Protein AF-M6JEK0-F1 (afdb_monomer)

Secondary structure (DSSP, 8-state):
-HHHHHHHHHHHHHHHHHHHHHHHHHHHHHHHHHHHHHHHHHHHHHHS-HHHHHHHHHHTTTSHHHHHHHHHHHHHHHHHHTS------------------HHHHHHHHHHHHHHHHHHHHHHHS--GGGHHHHHHHHHHHHHHHIIIIIT-TTTS-HHHHHHHHHHHHHHHHHHHHHHHHHHHHHHHHHHH--

Organism: NCBI:txid1049976

Mean predicted aligned error: 18.55 Å

InterPro domains:
  IPR005171 Cytochrome C oxidase subunit IV, prokaryotes [PF03626] (107-175)
  IPR011743 Caa(3)-type oxidase, subunit IV [TIGR02229] (97-185)

pLDDT: mean 74.63, std 15.59, range [36.03, 97.0]

Foldseek 3Di:
DVVVVVVVVVVVVVVVVCVVVVVCVPCVPPCVVCVVVVCCVVVCCLVPPPVNVVVVLVVCVVPPVSVVVVVVVVVVVVVVVPDDDDDDDDDDDDDPPPPDRVVVVVVLVVVLVVLVVVLVVLVVDPPDPCSVVVNVVSVVVSVVSCVVPVVVLVVDDPVVVVVVVVVVVVVVVVVVVVVVVVVVVVVVVVVVVD

Radius of gyration: 27.66 Å; Cα contacts (8 Å, |Δi|>4): 49; chains: 1; bounding box: 79×48×66 Å

Sequence (194 aa):
MELFLNYALYIIVSIGFLIPFTGFVIGAGAIVNATLAGFTINFLSQVLEENKLQDFISRNKDNKFGKALQNAILKGQEKLKGAPTTPVHTEESHGSHHIISVKTYSLIFATLIFFTFVTVWVAGIDFGAMNVIIAMAVATAKASLVLGYFMHLKYDTIINRVIFGSGFFFLLLLFGFSAADIFTRFKVLLSFAF

Solvent-accessible surface area (backbone atoms only — not comparable to full-atom values): 11230 Å² total; per-residue (Å²): 112,69,72,59,54,55,53,50,50,52,50,51,51,51,51,63,64,42,51,66,52,56,65,44,69,80,41,44,75,63,47,51,52,50,48,51,50,48,47,47,50,53,48,44,52,60,72,51,41,64,73,56,52,53,54,50,38,65,72,35,56,87,40,71,64,30,50,52,52,52,52,50,51,52,53,50,51,54,64,63,69,72,55,88,77,75,90,73,80,91,73,84,91,83,74,88,80,80,72,74,58,60,66,59,57,52,54,51,50,53,50,50,52,51,52,49,53,48,53,55,52,55,72,71,51,89,61,65,89,49,40,60,59,52,53,50,51,55,51,49,57,53,49,53,53,44,44,38,56,76,66,35,44,69,80,49,57,72,64,61,42,50,54,53,47,50,55,54,49,52,50,51,50,51,53,51,52,54,48,51,51,52,56,54,51,51,55,54,56,58,63,72,76,106

Structure (mmCIF, N/CA/C/O backbone):
data_AF-M6JEK0-F1
#
_entry.id   AF-M6JEK0-F1
#
loop_
_atom_site.group_PDB
_atom_site.id
_atom_site.type_symbol
_atom_site.label_atom_id
_atom_site.label_alt_id
_atom_site.label_comp_id
_atom_site.label_asym_id
_atom_site.label_entity_id
_atom_site.label_seq_id
_atom_site.pdbx_PDB_ins_code
_atom_site.Cartn_x
_atom_site.Cartn_y
_atom_site.Cartn_z
_atom_site.occupancy
_atom_site.B_iso_or_equiv
_atom_site.auth_seq_id
_atom_site.auth_comp_id
_atom_site.auth_asym_id
_atom_site.auth_atom_id
_atom_site.pdbx_PDB_model_num
ATOM 1 N N . MET A 1 1 ? 35.981 -13.549 25.888 1.00 61.09 1 MET A N 1
ATOM 2 C CA . MET A 1 1 ? 34.644 -12.966 26.150 1.00 61.09 1 MET A CA 1
ATOM 3 C C . MET A 1 1 ? 33.753 -13.011 24.912 1.00 61.09 1 MET A C 1
ATOM 5 O O . MET A 1 1 ? 32.651 -13.521 25.024 1.00 61.09 1 MET A O 1
ATOM 9 N N . GLU A 1 2 ? 34.246 -12.612 23.737 1.00 67.81 2 GLU A N 1
ATOM 10 C CA . GLU A 1 2 ? 33.517 -12.650 22.448 1.00 67.81 2 GLU A CA 1
ATOM 11 C C . GLU A 1 2 ? 32.886 -14.015 22.090 1.00 67.81 2 GLU A C 1
ATOM 13 O O . GLU A 1 2 ? 31.730 -14.085 21.679 1.00 67.81 2 GLU A O 1
ATOM 18 N N . LEU A 1 3 ? 33.606 -15.126 22.308 1.00 69.00 3 LEU A N 1
ATOM 19 C CA . LEU A 1 3 ? 33.117 -16.467 21.952 1.00 69.00 3 LEU A CA 1
ATOM 20 C C . LEU A 1 3 ? 31.886 -16.901 22.775 1.00 69.00 3 LEU A C 1
ATOM 22 O O . LEU A 1 3 ? 31.011 -17.594 22.265 1.00 69.00 3 LEU A O 1
ATOM 26 N N . PHE A 1 4 ? 31.820 -16.476 24.042 1.00 70.44 4 PHE A N 1
ATOM 27 C CA . PHE A 1 4 ? 30.727 -16.802 24.961 1.00 70.44 4 PHE A CA 1
ATOM 28 C C . PHE A 1 4 ? 29.470 -15.984 24.648 1.00 70.44 4 PHE A C 1
ATOM 30 O O . PHE A 1 4 ? 28.376 -16.542 24.640 1.00 70.44 4 PHE A O 1
ATOM 37 N N . LEU A 1 5 ? 29.617 -14.694 24.311 1.00 70.69 5 LEU A N 1
ATOM 38 C CA . LEU A 1 5 ? 28.484 -13.864 23.888 1.00 70.69 5 LEU A CA 1
ATOM 39 C C . LEU A 1 5 ? 27.883 -14.341 22.559 1.00 70.69 5 LEU A C 1
ATOM 41 O O . LEU A 1 5 ? 26.663 -14.379 22.438 1.00 70.69 5 LEU A O 1
ATOM 45 N N . ASN A 1 6 ? 28.705 -14.754 21.589 1.00 78.69 6 ASN A N 1
ATOM 46 C CA . ASN A 1 6 ? 28.205 -15.218 20.292 1.00 78.69 6 ASN A CA 1
ATOM 47 C C . ASN A 1 6 ? 27.440 -16.554 20.407 1.00 78.69 6 ASN A C 1
ATOM 49 O O . ASN A 1 6 ? 26.362 -16.714 19.835 1.00 78.69 6 ASN A O 1
ATOM 53 N N . TYR A 1 7 ? 27.942 -17.492 21.223 1.00 82.06 7 TYR A N 1
ATOM 54 C CA . TYR A 1 7 ? 27.232 -18.747 21.506 1.00 82.06 7 TYR A CA 1
ATOM 55 C C . TYR A 1 7 ? 25.949 -18.525 22.317 1.00 82.06 7 TYR A C 1
ATOM 57 O O . TYR A 1 7 ? 24.920 -19.127 22.012 1.00 82.06 7 TYR A O 1
ATOM 65 N N . ALA A 1 8 ? 25.979 -17.638 23.316 1.00 80.75 8 ALA A N 1
ATOM 66 C CA . ALA A 1 8 ? 24.795 -17.294 24.099 1.00 80.75 8 ALA A CA 1
ATOM 67 C C . ALA A 1 8 ? 23.710 -16.641 23.227 1.00 80.75 8 ALA A C 1
ATOM 69 O O . ALA A 1 8 ? 22.537 -16.996 23.340 1.00 80.75 8 ALA A O 1
ATOM 70 N N . LEU A 1 9 ? 24.093 -15.750 22.307 1.00 77.69 9 LEU A N 1
ATOM 71 C CA . LEU A 1 9 ? 23.163 -15.104 21.383 1.00 77.69 9 LEU A CA 1
ATOM 72 C C . LEU A 1 9 ? 22.537 -16.115 20.408 1.00 77.69 9 LEU A C 1
ATOM 74 O O . LEU A 1 9 ? 21.329 -16.072 20.182 1.00 77.69 9 LEU A O 1
ATOM 78 N N . TYR A 1 10 ? 23.314 -17.078 19.903 1.00 82.94 10 TYR A N 1
ATOM 79 C CA . TYR A 1 10 ? 22.801 -18.150 19.042 1.00 82.94 10 TYR A CA 1
ATOM 80 C C . TYR A 1 10 ? 21.805 -19.073 19.769 1.00 82.94 10 TYR A C 1
ATOM 82 O O . TYR A 1 10 ? 20.786 -19.467 19.196 1.00 82.94 10 TYR A O 1
ATOM 90 N N . ILE A 1 11 ? 22.057 -19.376 21.048 1.00 80.12 11 ILE A N 1
ATOM 91 C CA . ILE A 1 11 ? 21.153 -20.173 21.894 1.00 80.12 11 ILE A CA 1
ATOM 92 C C . ILE A 1 11 ? 19.843 -19.417 22.153 1.00 80.12 11 ILE A C 1
ATOM 94 O O . ILE A 1 11 ? 18.766 -19.995 22.007 1.00 80.12 11 ILE A O 1
ATOM 98 N N . ILE A 1 12 ? 19.914 -18.123 22.474 1.00 82.44 12 ILE A N 1
ATOM 99 C CA . ILE A 1 12 ? 18.733 -17.279 22.720 1.00 82.44 12 ILE A CA 1
ATOM 100 C C . ILE A 1 12 ? 17.884 -17.139 21.450 1.00 82.44 12 ILE A C 1
ATOM 102 O O . ILE A 1 12 ? 16.663 -17.273 21.516 1.00 82.44 12 ILE A O 1
ATOM 106 N N . VAL A 1 13 ? 18.510 -16.934 20.287 1.00 81.00 13 VAL A N 1
ATOM 107 C CA . VAL A 1 13 ? 17.810 -16.844 18.995 1.00 81.00 13 VAL A CA 1
ATOM 108 C C . VAL A 1 13 ? 17.185 -18.185 18.603 1.00 81.00 13 VAL A C 1
ATOM 110 O O . VAL A 1 13 ? 16.034 -18.203 18.172 1.00 81.00 13 VAL A O 1
ATOM 113 N N . SER A 1 14 ? 17.879 -19.311 18.809 1.00 76.81 14 SER A N 1
ATOM 114 C CA . SER A 1 14 ? 17.314 -20.643 18.535 1.00 76.81 14 SER A CA 1
ATOM 115 C C . SER A 1 14 ? 16.121 -20.960 19.432 1.00 76.81 14 SER A C 1
ATOM 117 O O . SER A 1 14 ? 15.105 -21.440 18.941 1.00 76.81 14 SER A O 1
ATOM 119 N N . ILE A 1 15 ? 16.202 -20.658 20.730 1.00 78.38 15 ILE A N 1
ATOM 120 C CA . ILE A 1 15 ? 15.087 -20.868 21.662 1.00 78.38 15 ILE A CA 1
ATOM 121 C C . ILE A 1 15 ? 13.923 -19.932 21.307 1.00 78.38 15 ILE A C 1
ATOM 123 O O . ILE A 1 15 ? 12.791 -20.397 21.187 1.00 78.38 15 ILE A O 1
ATOM 127 N N . GLY A 1 16 ? 14.196 -18.649 21.045 1.00 73.75 16 GLY A N 1
ATOM 128 C CA . GLY A 1 16 ? 13.203 -17.664 20.602 1.00 73.75 16 GLY A CA 1
ATOM 129 C C . GLY A 1 16 ? 12.478 -18.063 19.316 1.00 73.75 16 GLY A C 1
ATOM 130 O O . GLY A 1 16 ? 11.269 -17.871 19.206 1.00 73.75 16 GLY A O 1
ATOM 131 N N . PHE A 1 17 ? 13.194 -18.676 18.370 1.00 78.56 17 PHE A N 1
ATOM 132 C CA . PHE A 1 17 ? 12.627 -19.176 17.119 1.00 78.56 17 PHE A CA 1
ATOM 133 C C . PHE A 1 17 ? 11.838 -20.480 17.298 1.00 78.56 17 PHE A C 1
ATOM 135 O O . PHE A 1 17 ? 10.863 -20.707 16.585 1.00 78.56 17 PHE A O 1
ATOM 142 N N . LEU A 1 18 ? 12.213 -21.333 18.257 1.00 71.75 18 LEU A N 1
ATOM 143 C CA . LEU A 1 18 ? 11.562 -22.629 18.468 1.00 71.75 18 LEU A CA 1
ATOM 144 C C . LEU A 1 18 ? 10.305 -22.549 19.352 1.00 71.75 18 LEU A C 1
ATOM 146 O O . LEU A 1 18 ? 9.403 -23.362 19.173 1.00 71.75 18 LEU A O 1
ATOM 150 N N . ILE A 1 19 ? 10.197 -21.563 20.252 1.00 71.06 19 ILE A N 1
ATOM 151 C CA . ILE A 1 19 ? 9.011 -21.321 21.102 1.00 71.06 19 ILE A CA 1
ATOM 152 C C . ILE A 1 19 ? 7.685 -21.222 20.311 1.00 71.06 19 ILE A C 1
ATOM 154 O O . ILE A 1 19 ? 6.714 -21.867 20.719 1.00 71.06 19 ILE A O 1
ATOM 158 N N . PRO A 1 20 ? 7.581 -20.486 19.183 1.00 67.31 20 PRO A N 1
ATOM 159 C CA . PRO A 1 20 ? 6.338 -20.450 18.410 1.00 67.31 20 PRO A CA 1
ATOM 160 C C . PRO A 1 20 ? 6.009 -21.796 17.747 1.00 67.31 20 PRO A C 1
ATOM 162 O O . PRO A 1 20 ? 4.835 -22.119 17.579 1.00 67.31 20 PRO A O 1
ATOM 165 N N . PHE A 1 21 ? 7.014 -22.614 17.416 1.00 68.44 21 PHE A N 1
ATOM 166 C CA . PHE A 1 21 ? 6.806 -23.932 16.812 1.00 68.44 21 PHE A CA 1
ATOM 167 C C . PHE A 1 21 ? 6.430 -24.998 17.847 1.00 68.44 21 PHE A C 1
ATOM 169 O O . PHE A 1 21 ? 5.535 -25.803 17.596 1.00 68.44 21 PHE A O 1
ATOM 176 N N . THR A 1 22 ? 7.038 -24.995 19.033 1.00 61.91 22 THR A N 1
ATOM 177 C CA . THR A 1 22 ? 6.715 -25.960 20.099 1.00 61.91 22 TH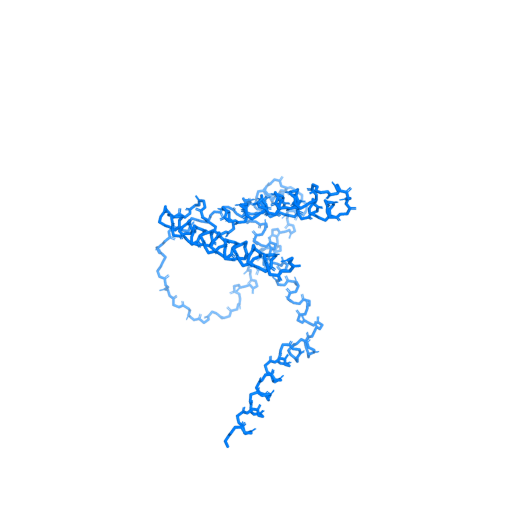R A CA 1
ATOM 178 C C . THR A 1 22 ? 5.328 -25.714 20.692 1.00 61.91 22 THR A C 1
ATOM 180 O O . THR A 1 22 ? 4.605 -26.676 20.958 1.00 61.91 22 THR A O 1
ATOM 183 N N . GLY A 1 23 ? 4.906 -24.448 20.802 1.00 58.31 23 GLY A N 1
ATOM 184 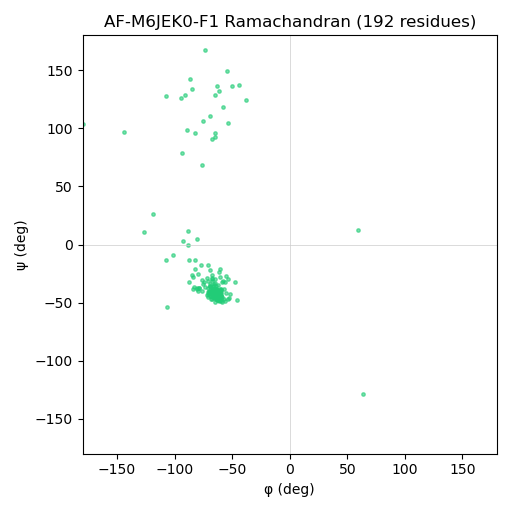C CA . GLY A 1 23 ? 3.537 -24.081 21.180 1.00 58.31 23 GLY A CA 1
ATOM 185 C C . GLY A 1 23 ? 2.482 -24.513 20.154 1.00 58.31 23 GLY A C 1
ATOM 186 O O . GLY A 1 23 ? 1.358 -24.846 20.527 1.00 58.31 23 GLY A O 1
ATOM 187 N N . PHE A 1 24 ? 2.848 -24.577 18.870 1.00 57.41 24 PHE A N 1
ATOM 188 C CA . PHE A 1 24 ? 1.953 -25.011 17.797 1.00 57.41 24 PHE A CA 1
ATOM 189 C C . PHE A 1 24 ? 1.840 -26.542 17.708 1.00 57.41 24 PHE A C 1
ATOM 191 O O . PHE A 1 24 ? 0.753 -27.062 17.481 1.00 57.41 24 PHE A O 1
ATOM 198 N N . VAL A 1 25 ? 2.930 -27.285 17.933 1.00 60.97 25 VAL A N 1
ATOM 199 C CA . VAL A 1 25 ? 2.979 -28.749 17.732 1.00 60.97 25 VAL A CA 1
ATOM 200 C C . VAL A 1 25 ? 2.256 -29.540 18.831 1.00 60.97 25 VAL A C 1
ATOM 202 O O . VAL A 1 25 ? 1.641 -30.562 18.536 1.00 60.97 25 VAL A O 1
ATOM 205 N N . ILE A 1 26 ? 2.272 -29.079 20.085 1.00 59.69 26 ILE A N 1
ATOM 206 C CA . ILE A 1 26 ? 1.748 -29.862 21.225 1.00 59.69 26 ILE A CA 1
ATOM 207 C C . ILE A 1 26 ? 0.218 -29.744 21.368 1.00 59.69 26 ILE A C 1
ATOM 209 O O . ILE A 1 26 ? -0.423 -30.630 21.929 1.00 59.69 26 ILE A O 1
ATOM 213 N N . GLY A 1 27 ? -0.398 -28.694 20.815 1.00 54.81 27 GLY A N 1
ATOM 214 C CA . GLY A 1 27 ? -1.842 -28.454 20.933 1.00 54.81 27 GLY A CA 1
ATOM 215 C C . GLY A 1 27 ? -2.585 -28.249 19.613 1.00 54.81 27 GLY A C 1
ATOM 216 O O . GLY A 1 27 ? -3.755 -27.869 19.649 1.00 54.81 27 GLY A O 1
ATOM 217 N N . ALA A 1 28 ? -1.949 -28.507 18.464 1.00 57.84 28 ALA A N 1
ATOM 218 C CA . ALA A 1 28 ? -2.460 -28.161 17.134 1.00 57.84 28 ALA A CA 1
ATOM 219 C C . ALA A 1 28 ? -3.943 -28.518 16.919 1.00 57.84 28 ALA A C 1
ATOM 221 O O . ALA A 1 28 ? -4.709 -27.675 16.481 1.00 57.84 28 ALA A O 1
ATOM 222 N N . GLY A 1 29 ? -4.397 -29.725 17.269 1.00 59.03 29 GLY A N 1
ATOM 223 C CA . GLY A 1 29 ? -5.772 -30.148 16.958 1.00 59.03 29 GLY A CA 1
ATOM 224 C C . GLY A 1 29 ? -6.865 -29.391 17.728 1.00 59.03 29 GLY A C 1
ATOM 225 O O . GLY A 1 29 ? -7.851 -28.941 17.144 1.00 59.03 29 GLY A O 1
ATOM 226 N N . ALA A 1 30 ? -6.693 -29.229 19.042 1.00 60.62 30 ALA A N 1
ATOM 227 C CA . ALA A 1 30 ? -7.683 -28.571 19.897 1.00 60.62 30 ALA A CA 1
ATOM 228 C C . ALA A 1 30 ? -7.551 -27.042 19.861 1.00 60.62 30 ALA A C 1
ATOM 230 O O . ALA A 1 30 ? -8.564 -26.345 19.850 1.00 60.62 30 ALA A O 1
ATOM 231 N N . ILE A 1 31 ? -6.318 -26.525 19.787 1.00 61.94 31 ILE A N 1
ATOM 232 C CA . ILE A 1 31 ? -6.048 -25.089 19.696 1.00 61.94 31 ILE A CA 1
ATOM 233 C C . ILE A 1 31 ? -6.461 -24.574 18.323 1.00 61.94 31 ILE A C 1
ATOM 235 O O . ILE A 1 31 ? -7.128 -23.559 18.272 1.00 61.94 31 ILE A O 1
ATOM 239 N N . VAL A 1 32 ? -6.191 -25.270 17.212 1.00 65.94 32 VAL A N 1
ATOM 240 C CA . VAL A 1 32 ? -6.654 -24.795 15.894 1.00 65.94 32 VAL A CA 1
ATOM 241 C C . VAL A 1 32 ? -8.176 -24.735 15.849 1.00 65.94 32 VAL A C 1
ATOM 243 O O . VAL A 1 32 ? -8.710 -23.728 15.406 1.00 65.94 32 VAL A O 1
ATOM 246 N N . ASN A 1 33 ? -8.894 -25.724 16.386 1.00 64.00 33 ASN A N 1
ATOM 247 C CA . ASN A 1 33 ? -10.357 -25.669 16.407 1.00 64.00 33 ASN A CA 1
ATOM 248 C C . ASN A 1 33 ? -10.898 -24.608 17.375 1.00 64.00 33 ASN A C 1
ATOM 250 O O . ASN A 1 33 ? -11.840 -23.907 17.022 1.00 64.00 33 ASN A O 1
ATOM 254 N N . ALA A 1 34 ? -10.307 -24.440 18.560 1.00 68.69 34 ALA A N 1
ATOM 255 C CA . ALA A 1 34 ? -10.730 -23.428 19.530 1.00 68.69 34 ALA A CA 1
ATOM 256 C C . ALA A 1 34 ? -10.315 -22.002 19.131 1.00 68.69 34 ALA A C 1
ATOM 258 O O . ALA A 1 34 ? -11.046 -21.059 19.406 1.00 68.69 34 ALA A O 1
ATOM 259 N N . THR A 1 35 ? -9.185 -21.828 18.450 1.00 67.44 35 THR A N 1
ATOM 260 C CA . THR A 1 35 ? -8.697 -20.555 17.909 1.00 67.44 35 THR A CA 1
ATOM 261 C C . THR A 1 35 ? -9.421 -20.209 16.624 1.00 67.44 35 THR A C 1
ATOM 263 O O . THR A 1 35 ? -9.760 -19.051 16.445 1.00 67.44 35 THR A O 1
ATOM 266 N N . LEU A 1 36 ? -9.738 -21.172 15.757 1.00 69.69 36 LEU A N 1
ATOM 267 C CA . LEU A 1 36 ? -10.570 -20.928 14.582 1.00 69.69 36 LEU A CA 1
ATOM 268 C C . LEU A 1 36 ? -12.014 -20.659 15.002 1.00 69.69 36 LEU A C 1
ATOM 270 O O . LEU A 1 36 ? -12.609 -19.718 14.497 1.00 69.69 36 LEU A O 1
ATOM 274 N N . ALA A 1 37 ? -12.563 -21.398 15.969 1.00 72.50 37 ALA A N 1
ATOM 275 C CA . ALA A 1 37 ? -13.879 -21.111 16.536 1.00 72.50 37 ALA A CA 1
ATOM 276 C C . ALA A 1 37 ? -13.883 -19.792 17.313 1.00 72.50 37 ALA A C 1
ATOM 278 O O . ALA A 1 37 ? -14.810 -19.014 17.162 1.00 72.50 37 ALA A O 1
ATOM 279 N N . GLY A 1 38 ? -12.846 -19.500 18.096 1.00 68.44 38 GLY A N 1
ATOM 280 C CA . GLY A 1 38 ? -12.706 -18.263 18.863 1.00 68.44 38 GLY A CA 1
ATOM 281 C C . GLY A 1 38 ? -12.490 -17.046 17.969 1.00 68.44 38 GLY A C 1
ATOM 282 O O . GLY A 1 38 ? -13.159 -16.038 18.153 1.00 68.44 38 GLY A O 1
ATOM 283 N N . PHE A 1 39 ? -11.634 -17.149 16.952 1.00 79.81 39 PHE A N 1
ATOM 284 C CA . PHE A 1 39 ? -11.448 -16.130 15.921 1.00 79.81 39 PHE A CA 1
ATOM 285 C C . PHE A 1 39 ? -12.718 -15.965 15.106 1.00 79.81 39 PHE A C 1
ATOM 287 O O . PHE A 1 39 ? -13.149 -14.842 14.923 1.00 79.81 39 PHE A O 1
ATOM 294 N N . THR A 1 40 ? -13.366 -17.049 14.677 1.00 71.75 40 THR A N 1
ATOM 295 C CA . THR A 1 40 ? -14.619 -16.956 13.921 1.00 71.75 40 THR A CA 1
ATOM 296 C C . THR A 1 40 ? -15.716 -16.367 14.786 1.00 71.75 40 THR A C 1
ATOM 298 O O . THR A 1 40 ? -16.406 -15.494 14.309 1.00 71.75 40 THR A O 1
ATOM 301 N N . ILE A 1 41 ? -15.869 -16.742 16.055 1.00 65.88 41 ILE A N 1
ATOM 302 C CA . ILE A 1 41 ? -16.880 -16.157 16.946 1.00 65.88 41 ILE A CA 1
ATOM 303 C C . ILE A 1 41 ? -16.554 -14.698 17.255 1.00 65.88 41 ILE A C 1
ATOM 305 O O . ILE A 1 41 ? -17.461 -13.876 17.229 1.00 65.88 41 ILE A O 1
ATOM 309 N N . ASN A 1 42 ? -15.294 -14.342 17.499 1.00 68.31 42 ASN A N 1
ATOM 310 C CA . ASN A 1 42 ? -14.894 -12.968 17.808 1.00 68.31 42 ASN A CA 1
ATOM 311 C C . ASN A 1 42 ? -14.979 -12.068 16.563 1.00 68.31 42 ASN A C 1
ATOM 313 O O . ASN A 1 42 ? -15.549 -10.987 16.617 1.00 68.31 42 ASN A O 1
ATOM 317 N N . PHE A 1 43 ? -14.512 -12.550 15.411 1.00 71.25 43 PHE A N 1
ATOM 318 C CA . PHE A 1 43 ? -14.622 -11.886 14.113 1.00 71.25 43 PHE A CA 1
ATOM 319 C C . PHE A 1 43 ? -16.069 -11.811 13.646 1.00 71.25 43 PHE A C 1
ATOM 321 O O . PHE A 1 43 ? -16.484 -10.770 13.171 1.00 71.25 43 PHE A O 1
ATOM 328 N N . LEU A 1 44 ? -16.866 -12.867 13.809 1.00 68.19 44 LEU A N 1
ATOM 329 C CA . LEU A 1 44 ? -18.285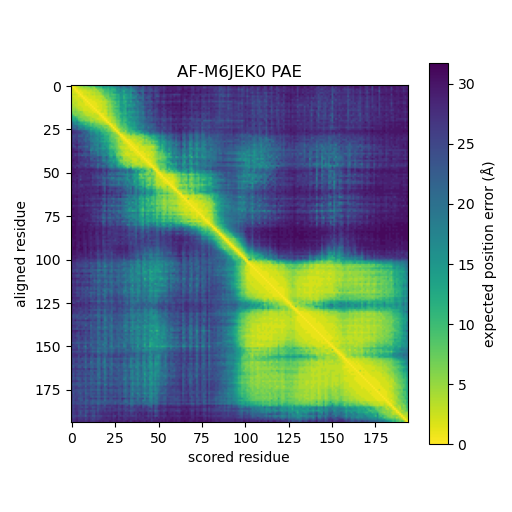 -12.869 13.463 1.00 68.19 44 LEU A CA 1
ATOM 330 C C . LEU A 1 44 ? -19.071 -11.969 14.412 1.00 68.19 44 LEU A C 1
ATOM 332 O O . LEU A 1 44 ? -19.953 -11.276 13.943 1.00 68.19 44 LEU A O 1
ATOM 336 N N . SER A 1 45 ? -18.721 -11.896 15.696 1.00 56.66 45 SER A N 1
ATOM 337 C CA . SER A 1 45 ? -19.311 -10.919 16.626 1.00 56.66 45 SER A CA 1
ATOM 338 C C . SER A 1 45 ? -18.901 -9.482 16.291 1.00 56.66 45 SER A C 1
ATOM 340 O O . SER A 1 45 ? -19.682 -8.558 16.487 1.00 56.66 45 SER A O 1
ATOM 342 N N . GLN A 1 46 ? -17.696 -9.276 15.751 1.00 55.19 46 GLN A N 1
ATOM 343 C CA . GLN A 1 46 ? -17.232 -7.962 15.296 1.00 55.19 46 GLN A CA 1
ATOM 344 C C . GLN A 1 46 ? -17.814 -7.572 13.924 1.00 55.19 46 GLN A C 1
ATOM 346 O O . GLN A 1 46 ? -18.147 -6.411 13.712 1.00 55.19 46 GLN A O 1
ATOM 351 N N . VAL A 1 47 ? -17.968 -8.522 12.996 1.00 60.97 47 VAL A N 1
ATOM 352 C CA . VAL A 1 47 ? -18.467 -8.326 11.621 1.00 60.97 47 VAL A CA 1
ATOM 353 C C . VAL A 1 47 ? -19.994 -8.325 11.557 1.00 60.97 47 VAL A C 1
ATOM 355 O O . VAL A 1 47 ? -20.576 -7.531 10.817 1.00 60.97 47 VAL A O 1
ATOM 358 N N . LEU A 1 48 ? -20.661 -9.175 12.337 1.00 59.56 48 LEU A N 1
ATOM 359 C CA . LEU A 1 48 ? -22.095 -9.111 12.610 1.00 59.56 48 LEU A CA 1
ATOM 360 C C . LEU A 1 48 ? -22.306 -8.308 13.898 1.00 59.56 48 LEU A C 1
ATOM 362 O O . LEU A 1 48 ? -22.554 -8.879 14.953 1.00 59.56 48 LEU A O 1
ATOM 366 N N . GLU A 1 49 ? -22.232 -6.976 13.811 1.00 69.62 49 GLU A N 1
ATOM 367 C CA . GLU A 1 49 ? -22.701 -6.089 14.888 1.00 69.62 49 GLU A CA 1
ATOM 368 C C . GLU A 1 49 ? -24.070 -6.565 15.421 1.00 69.62 49 GLU A C 1
ATOM 370 O O . GLU A 1 49 ? -24.976 -6.850 14.625 1.00 69.62 49 GLU A O 1
ATOM 375 N N . GLU A 1 50 ? -24.262 -6.566 16.749 1.00 59.81 50 GLU A N 1
ATOM 376 C CA . GLU A 1 50 ? -25.543 -6.902 17.401 1.00 59.81 50 GLU A CA 1
ATOM 377 C C . GLU A 1 50 ? -26.735 -6.173 16.759 1.00 59.81 50 GLU A C 1
ATOM 379 O O . GLU A 1 50 ? -27.813 -6.743 16.620 1.00 59.81 50 GLU A O 1
ATOM 384 N N . ASN A 1 51 ? -26.522 -4.955 16.255 1.00 54.66 51 ASN A N 1
ATOM 385 C CA . ASN A 1 51 ? -27.530 -4.151 15.568 1.00 54.66 51 ASN A CA 1
ATOM 386 C C . ASN A 1 51 ? -28.125 -4.833 14.324 1.00 54.66 51 ASN A C 1
ATOM 388 O O . ASN A 1 51 ? -29.288 -4.610 14.017 1.00 54.66 51 ASN A O 1
ATOM 392 N N . LYS A 1 52 ? -27.361 -5.651 13.584 1.00 59.62 52 LYS A N 1
ATOM 393 C CA . LYS A 1 52 ? -27.848 -6.371 12.389 1.00 59.62 52 LYS A CA 1
ATOM 394 C C . LYS A 1 52 ? -28.466 -7.720 12.738 1.00 59.62 52 LYS A C 1
ATOM 396 O O . LYS A 1 52 ? -29.412 -8.127 12.070 1.00 59.62 52 LYS A O 1
ATOM 401 N N . LEU A 1 53 ? -27.968 -8.390 13.777 1.00 64.19 53 LEU A N 1
ATOM 402 C CA . LEU A 1 53 ? -28.556 -9.634 14.274 1.00 64.19 53 LEU A CA 1
ATOM 403 C C . LEU A 1 53 ? -29.897 -9.381 14.963 1.00 64.19 53 LEU A C 1
ATOM 405 O O . LEU A 1 53 ? -30.861 -10.068 14.650 1.00 64.19 53 LEU A O 1
ATOM 409 N N . GLN A 1 54 ? -29.997 -8.360 15.816 1.00 58.84 54 GLN A N 1
ATOM 410 C CA . GLN A 1 54 ? -31.263 -7.943 16.428 1.00 58.84 54 GLN A CA 1
ATOM 411 C C . GLN A 1 54 ? -32.284 -7.513 15.362 1.00 58.84 54 GLN A C 1
ATOM 413 O O . GLN A 1 54 ? -33.452 -7.877 15.457 1.00 58.84 54 GLN A O 1
ATOM 418 N N . ASP A 1 55 ? -31.839 -6.823 14.304 1.00 65.75 55 ASP A N 1
ATOM 419 C CA . ASP A 1 55 ? -32.678 -6.398 13.171 1.00 65.75 55 ASP A CA 1
ATOM 420 C C . ASP A 1 55 ? -33.092 -7.571 12.253 1.00 65.75 55 ASP A C 1
ATOM 422 O O . ASP A 1 55 ? -34.166 -7.565 11.658 1.00 65.75 55 ASP A O 1
ATOM 426 N N . PHE A 1 56 ? -32.284 -8.633 12.162 1.00 64.75 56 PHE A N 1
ATOM 427 C CA . PHE A 1 56 ? -32.636 -9.864 11.441 1.00 64.75 56 PHE A CA 1
ATOM 428 C C . PHE A 1 56 ? -33.549 -10.786 12.272 1.00 64.75 56 PHE A C 1
ATOM 430 O O . PHE A 1 56 ? -34.487 -11.377 11.737 1.00 64.75 56 PHE A O 1
ATOM 437 N N . ILE A 1 57 ? -33.320 -10.883 13.588 1.00 66.06 57 ILE A N 1
ATOM 438 C CA . ILE A 1 57 ? -34.156 -11.633 14.541 1.00 66.06 57 ILE A CA 1
ATOM 439 C C . ILE A 1 57 ? -35.533 -10.979 14.676 1.00 66.06 57 ILE A C 1
ATOM 441 O O . ILE A 1 57 ? -36.537 -11.690 14.705 1.00 66.06 57 ILE A O 1
ATOM 445 N N . SER A 1 58 ? -35.605 -9.646 14.732 1.00 64.12 58 SER A N 1
ATOM 446 C CA . SER A 1 58 ? -36.875 -8.917 14.794 1.00 64.12 58 SER A CA 1
ATOM 447 C C . SER A 1 58 ? -37.686 -9.088 13.508 1.00 64.12 58 SER A C 1
ATOM 449 O O . SER A 1 58 ? -38.892 -9.325 13.587 1.00 64.12 58 SER A O 1
ATOM 451 N N . ARG A 1 59 ? -37.031 -9.059 12.339 1.00 70.88 59 ARG A N 1
ATOM 452 C CA . ARG A 1 59 ? -37.670 -9.289 11.032 1.00 70.88 59 ARG A CA 1
ATOM 453 C C . ARG A 1 59 ? -38.179 -10.711 10.823 1.00 70.88 59 ARG A C 1
ATOM 455 O O . ARG A 1 59 ? -39.131 -10.878 10.076 1.00 70.88 59 ARG A O 1
ATOM 462 N N . ASN A 1 60 ? -37.555 -11.711 11.445 1.00 71.06 60 ASN A N 1
ATOM 463 C CA . ASN A 1 60 ? -37.844 -13.131 11.207 1.00 71.06 60 ASN A CA 1
ATOM 464 C C . ASN A 1 60 ? -38.354 -13.850 12.475 1.00 71.06 60 ASN A C 1
ATOM 466 O O . ASN A 1 60 ? -38.143 -15.055 12.651 1.00 71.06 60 ASN A O 1
ATOM 470 N N . LYS A 1 61 ? -38.978 -13.092 13.391 1.00 67.12 61 LYS A N 1
ATOM 471 C CA . LYS A 1 61 ? -39.451 -13.517 14.726 1.00 67.12 61 LYS A CA 1
ATOM 472 C C . LYS A 1 61 ? -40.520 -14.622 14.675 1.00 67.12 61 LYS A C 1
ATOM 474 O O . LYS A 1 61 ? -40.700 -15.380 15.630 1.00 67.12 61 LYS A O 1
ATOM 479 N N . ASP A 1 62 ? -41.228 -14.714 13.563 1.00 67.62 62 ASP A N 1
ATOM 480 C CA . ASP A 1 62 ? -42.260 -15.693 13.226 1.00 67.62 62 ASP A CA 1
ATOM 481 C C . ASP A 1 62 ? -41.685 -17.047 12.771 1.00 67.62 62 ASP A C 1
ATOM 483 O O . ASP A 1 62 ? -42.302 -18.094 12.991 1.00 67.62 62 ASP A O 1
ATOM 487 N N . ASN A 1 63 ? -40.462 -17.055 12.239 1.00 70.81 63 ASN A N 1
ATOM 488 C CA . ASN A 1 63 ? -39.812 -18.244 11.703 1.00 70.81 63 ASN A CA 1
ATOM 489 C C . ASN A 1 63 ? -39.068 -19.049 12.784 1.00 70.81 63 ASN A C 1
ATOM 491 O O . ASN A 1 63 ? -38.424 -18.511 13.687 1.00 70.81 63 ASN A O 1
ATOM 495 N N . LYS A 1 64 ? -39.116 -20.387 12.679 1.00 75.31 64 LYS A N 1
ATOM 496 C CA . LYS A 1 64 ? -38.532 -21.332 13.662 1.00 75.31 64 LYS A CA 1
ATOM 497 C C . LYS A 1 64 ? -37.047 -21.061 13.965 1.00 75.31 64 LYS A C 1
ATOM 499 O O . LYS A 1 64 ? -36.599 -21.309 15.081 1.00 75.31 64 LYS A O 1
ATOM 504 N N . PHE A 1 65 ? -36.312 -20.510 12.995 1.00 74.81 65 PHE A N 1
ATOM 505 C CA . PHE A 1 65 ? -34.908 -20.117 13.125 1.00 74.81 65 PHE A CA 1
ATOM 506 C C . PHE A 1 65 ? -34.697 -18.956 14.110 1.00 74.81 65 PHE A C 1
ATOM 508 O O . PHE A 1 65 ? -33.804 -19.032 14.949 1.00 74.81 65 PHE A O 1
ATOM 515 N N . GLY A 1 66 ? -35.551 -17.926 14.077 1.00 71.31 66 GLY A N 1
ATOM 516 C CA . GLY A 1 66 ? -35.469 -16.789 15.001 1.00 71.31 66 GLY A CA 1
ATOM 517 C C . GLY A 1 66 ? -35.704 -17.212 16.451 1.00 71.31 66 GLY A C 1
ATOM 518 O O . GLY A 1 66 ? -34.956 -16.820 17.344 1.00 71.31 66 GLY A O 1
ATOM 519 N N . LYS A 1 67 ? -36.671 -18.112 16.676 1.00 75.25 67 LYS A N 1
ATOM 520 C CA . LYS A 1 67 ? -36.931 -18.707 18.000 1.00 75.25 67 LYS A CA 1
ATOM 521 C C . LYS A 1 67 ? -35.779 -19.596 18.478 1.00 75.25 67 LYS A C 1
ATOM 523 O O . LYS A 1 67 ? -35.415 -19.542 19.648 1.00 75.25 67 LYS A O 1
ATOM 528 N N . ALA A 1 68 ? -35.181 -20.391 17.587 1.00 79.12 68 ALA A N 1
ATOM 529 C CA . ALA A 1 68 ? -34.032 -21.236 17.917 1.00 79.12 68 ALA A CA 1
ATOM 530 C C . ALA A 1 68 ? -32.795 -20.406 18.296 1.00 79.12 68 ALA A C 1
ATOM 532 O O . ALA A 1 68 ? -32.127 -20.715 19.281 1.00 79.12 68 ALA A O 1
ATOM 533 N N . LEU A 1 69 ? -32.535 -19.322 17.563 1.00 68.50 69 LEU A N 1
ATOM 534 C CA . LEU A 1 69 ? -31.436 -18.400 17.836 1.00 68.50 69 LEU A CA 1
ATOM 535 C C . LEU A 1 69 ? -31.663 -17.631 19.149 1.00 68.50 69 LEU A C 1
ATOM 537 O O . LEU A 1 69 ? -30.755 -17.540 19.969 1.00 68.50 69 LEU A O 1
ATOM 541 N N . GLN A 1 70 ? -32.890 -17.162 19.399 1.00 71.69 70 GLN A N 1
ATOM 542 C CA . GLN A 1 70 ? -33.266 -16.500 20.653 1.00 71.69 70 GLN A CA 1
ATOM 543 C C . GLN A 1 70 ? -33.086 -17.431 21.862 1.00 71.69 70 GLN A C 1
ATOM 545 O O . GLN A 1 70 ? -32.486 -17.038 22.861 1.00 71.69 70 GLN A O 1
ATOM 550 N N . ASN A 1 71 ? -33.517 -18.689 21.749 1.00 73.75 71 ASN A N 1
ATOM 551 C CA . ASN A 1 71 ? -33.332 -19.690 22.798 1.00 73.75 71 ASN A CA 1
ATOM 552 C C . ASN A 1 71 ? -31.852 -20.050 23.012 1.00 73.75 71 ASN A C 1
ATOM 554 O O . ASN A 1 71 ? -31.441 -20.267 24.149 1.00 73.75 71 ASN A O 1
ATOM 558 N N . ALA A 1 72 ? -31.036 -20.088 21.953 1.00 74.31 72 ALA A N 1
ATOM 559 C CA . ALA A 1 72 ? -29.595 -20.330 22.058 1.00 74.31 72 ALA A CA 1
ATOM 560 C C . ALA A 1 72 ? -28.857 -19.172 22.753 1.00 74.31 72 ALA A C 1
ATOM 562 O O . ALA A 1 72 ? -27.971 -19.422 23.568 1.00 74.31 72 ALA A O 1
ATOM 563 N N . ILE A 1 73 ? -29.257 -17.925 22.488 1.00 67.56 73 ILE A N 1
ATOM 564 C CA . ILE A 1 73 ? -28.703 -16.729 23.140 1.00 67.56 73 ILE A CA 1
ATOM 565 C C . ILE A 1 73 ? -2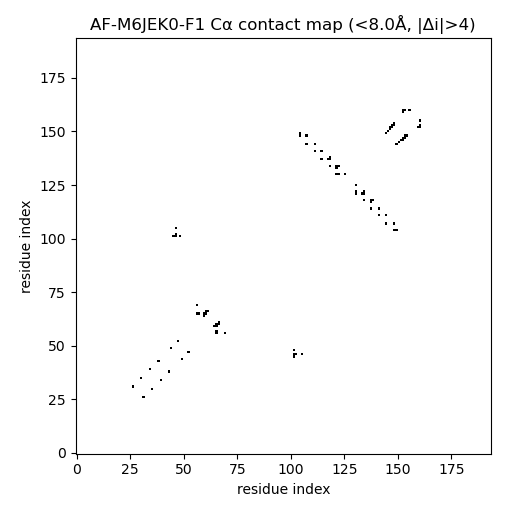9.083 -16.695 24.624 1.00 67.56 73 ILE A C 1
ATOM 567 O O . ILE A 1 73 ? -28.210 -16.508 25.469 1.00 67.56 73 ILE A O 1
ATOM 571 N N . LEU A 1 74 ? -30.355 -16.942 24.958 1.00 69.25 74 LEU A N 1
ATOM 572 C CA . LEU A 1 74 ? -30.823 -17.008 26.349 1.00 69.25 74 LEU A CA 1
ATOM 573 C C . LEU A 1 74 ? -30.103 -18.113 27.134 1.00 69.25 74 LEU A C 1
ATOM 575 O O . LEU A 1 74 ? -29.618 -17.873 28.238 1.00 69.25 74 LEU A O 1
ATOM 579 N N . LYS A 1 75 ? -29.948 -19.295 26.528 1.00 76.50 75 LYS A N 1
ATOM 580 C CA . LYS A 1 75 ? -29.241 -20.433 27.129 1.00 76.50 75 LYS A CA 1
ATOM 581 C C . LYS A 1 75 ? -27.732 -20.189 27.251 1.00 76.50 75 LYS A C 1
ATOM 583 O O . LYS A 1 75 ? -27.116 -20.646 28.207 1.00 76.50 75 LYS A O 1
ATOM 588 N N . GLY A 1 76 ? -27.130 -19.462 26.307 1.00 66.44 76 GLY A N 1
ATOM 589 C CA . GLY A 1 76 ? -25.733 -19.022 26.378 1.00 66.44 76 GLY A CA 1
ATOM 590 C C . GLY A 1 76 ? -25.495 -18.007 27.499 1.00 66.44 76 GLY A C 1
ATOM 591 O O . GLY A 1 76 ? -24.545 -18.155 28.261 1.00 66.44 76 GLY A O 1
ATOM 592 N N . GLN A 1 77 ? -26.393 -17.032 27.656 1.00 61.03 77 GLN A N 1
ATOM 593 C CA . GLN A 1 77 ? -26.370 -16.034 28.735 1.00 61.03 77 GLN A CA 1
ATOM 594 C C . GLN A 1 77 ? -26.554 -16.658 30.125 1.00 61.03 77 GLN A C 1
ATOM 596 O O . GLN A 1 77 ? -25.835 -16.304 31.057 1.00 61.03 77 GLN A O 1
ATOM 601 N N . GLU A 1 78 ? -27.468 -17.618 30.269 1.00 64.62 78 GLU A N 1
ATOM 602 C CA . GLU A 1 78 ? -27.663 -18.376 31.512 1.00 64.62 78 GLU A CA 1
ATOM 603 C C . GLU A 1 78 ? -26.391 -19.148 31.902 1.00 64.62 78 GLU A C 1
ATOM 605 O O . GLU A 1 78 ? -25.954 -19.110 33.052 1.00 64.62 78 GLU A O 1
ATOM 610 N N . LYS A 1 79 ? -25.730 -19.766 30.914 1.00 62.00 79 LYS A N 1
ATOM 611 C CA . LYS A 1 79 ? -24.479 -20.513 31.105 1.00 62.00 79 LYS A CA 1
ATOM 612 C C . LYS A 1 79 ? -23.291 -19.620 31.485 1.00 62.00 79 LYS A C 1
ATOM 614 O O . LYS A 1 79 ? -22.370 -20.095 32.141 1.00 62.00 79 LYS A O 1
ATOM 619 N N . LEU A 1 80 ? -23.319 -18.344 31.096 1.00 56.12 80 LEU A N 1
ATOM 620 C CA . LEU A 1 80 ? -22.311 -17.342 31.461 1.00 56.12 80 LEU A CA 1
ATOM 621 C C . LEU A 1 80 ? -22.580 -16.700 32.834 1.00 56.12 80 LEU A C 1
ATOM 623 O O . LEU A 1 80 ? -21.631 -16.324 33.513 1.00 56.12 80 LEU A O 1
ATOM 627 N N . LYS A 1 81 ? -23.842 -16.621 33.281 1.00 55.97 81 LYS A N 1
ATOM 628 C CA . LYS A 1 81 ? -24.214 -16.108 34.616 1.00 55.97 81 LYS A CA 1
ATOM 629 C C . LYS A 1 81 ? -23.962 -17.090 35.769 1.00 55.97 81 LYS A C 1
ATOM 631 O O . LYS A 1 81 ? -23.941 -16.661 36.917 1.00 55.97 81 LYS A O 1
ATOM 636 N N . GLY A 1 82 ? -23.786 -18.382 35.486 1.00 48.91 82 GLY A N 1
ATOM 637 C CA . GLY A 1 82 ? -23.574 -19.429 36.496 1.00 48.91 82 GLY A CA 1
ATOM 638 C C . GLY A 1 82 ? -22.118 -19.682 36.913 1.00 48.91 82 GLY A C 1
ATOM 639 O O . GLY A 1 82 ? -21.880 -20.561 37.739 1.00 48.91 82 GLY A O 1
ATOM 640 N N . ALA A 1 83 ? -21.137 -18.968 36.352 1.00 52.09 83 ALA A N 1
ATOM 641 C CA . ALA A 1 83 ? -19.743 -19.074 36.785 1.00 52.09 83 ALA A CA 1
ATOM 642 C C . ALA A 1 83 ? -19.493 -18.144 37.994 1.00 52.09 83 ALA A C 1
ATOM 644 O O . ALA A 1 83 ? -19.916 -16.988 37.941 1.00 52.09 83 ALA A O 1
ATOM 645 N N . PRO A 1 84 ? -18.822 -18.596 39.075 1.00 41.84 84 PRO A N 1
ATOM 646 C CA . PRO A 1 84 ? -18.568 -17.769 40.252 1.00 41.84 84 PRO A CA 1
ATOM 647 C C . PRO A 1 84 ? -17.791 -16.507 39.868 1.00 41.84 84 PRO A C 1
ATOM 649 O O . PRO A 1 84 ? -16.673 -16.574 39.361 1.00 41.84 84 PRO A O 1
ATOM 652 N N . THR A 1 85 ? -18.401 -15.352 40.105 1.00 45.12 85 THR A N 1
ATOM 653 C CA . THR A 1 85 ? -17.814 -14.031 39.894 1.00 45.12 85 THR A CA 1
ATOM 654 C C . THR A 1 85 ? -16.808 -13.724 41.002 1.00 45.12 85 THR A C 1
ATOM 656 O O . THR A 1 85 ? -17.195 -13.425 42.132 1.00 45.12 85 THR A O 1
ATOM 659 N N . THR A 1 86 ? -15.515 -13.768 40.688 1.00 43.59 86 THR A N 1
ATOM 660 C CA . THR A 1 86 ? -14.474 -13.069 41.458 1.00 43.59 86 THR A CA 1
ATOM 661 C C . THR A 1 86 ? -14.743 -11.556 41.357 1.00 43.59 86 THR A C 1
ATOM 663 O O . THR A 1 86 ? -15.079 -11.097 40.263 1.00 43.59 86 THR A O 1
ATOM 666 N N . PRO A 1 87 ? -14.651 -10.763 42.444 1.00 46.00 87 PRO A N 1
ATOM 667 C CA . PRO A 1 87 ? -15.022 -9.352 42.412 1.00 46.00 87 PRO A CA 1
ATOM 668 C C . PRO A 1 87 ? -14.013 -8.575 41.561 1.00 46.00 87 PRO A C 1
ATOM 670 O O . PRO A 1 87 ? -12.853 -8.426 41.936 1.00 46.00 87 PRO A O 1
ATOM 673 N N . VAL A 1 88 ? -14.453 -8.108 40.395 1.00 37.50 88 VAL A N 1
ATOM 674 C CA . VAL A 1 88 ? -13.691 -7.190 39.545 1.00 37.50 88 VAL A CA 1
ATOM 675 C C . VAL A 1 88 ? -14.140 -5.777 39.888 1.00 37.50 88 VAL A C 1
ATOM 677 O O . VAL A 1 88 ? -15.333 -5.482 39.915 1.00 37.50 88 VAL A O 1
ATOM 680 N N . HIS A 1 89 ? -13.158 -4.943 40.212 1.00 43.66 89 HIS A N 1
ATOM 681 C CA . HIS A 1 89 ? -13.307 -3.555 40.612 1.00 43.66 89 HIS A CA 1
ATOM 682 C C . HIS A 1 89 ? -14.177 -2.742 39.643 1.00 43.66 89 HIS A C 1
ATOM 684 O O . HIS A 1 89 ? -14.040 -2.828 38.423 1.00 43.66 89 HIS A O 1
ATOM 690 N N . THR A 1 90 ? -15.054 -1.932 40.233 1.00 40.62 90 THR A N 1
ATOM 691 C CA . THR A 1 90 ? -15.818 -0.866 39.590 1.00 40.62 90 THR A CA 1
ATOM 692 C C . THR A 1 90 ? -14.854 0.216 39.098 1.00 40.62 90 THR A C 1
ATOM 694 O O . THR A 1 90 ? -14.442 1.072 39.873 1.00 40.62 90 THR A O 1
ATOM 697 N N . GLU A 1 91 ? -14.475 0.163 37.824 1.00 36.12 91 GLU A N 1
ATOM 698 C CA . GLU A 1 91 ? -13.832 1.277 37.119 1.00 36.12 91 GLU A CA 1
ATOM 699 C C . GLU A 1 91 ? -14.926 2.131 36.465 1.00 36.12 91 GLU A C 1
ATOM 701 O O . GLU A 1 91 ? -15.837 1.627 35.800 1.00 36.12 91 GLU A O 1
ATOM 706 N N . GLU A 1 92 ? -14.864 3.431 36.729 1.00 36.03 92 GLU A N 1
ATOM 707 C CA . GLU A 1 92 ? -15.862 4.420 36.355 1.00 36.03 92 GLU A CA 1
ATOM 708 C C . GLU A 1 92 ? -15.986 4.585 34.834 1.00 36.03 92 GLU A C 1
ATOM 710 O O . GLU A 1 92 ? -15.030 4.830 34.100 1.00 36.03 92 GLU A O 1
ATOM 715 N N . SER A 1 93 ? -17.227 4.492 34.363 1.00 41.19 93 SER A N 1
ATOM 716 C CA . SER A 1 93 ? -17.630 4.737 32.985 1.00 41.19 93 SER A CA 1
ATOM 717 C C . SER A 1 93 ? -17.815 6.238 32.740 1.00 41.19 93 SER A C 1
ATOM 719 O O . SER A 1 93 ? -18.914 6.750 32.941 1.00 41.19 93 SER A O 1
ATOM 721 N N . HIS A 1 94 ? -16.801 6.924 32.206 1.00 39.28 94 HIS A N 1
ATOM 722 C CA . HIS A 1 94 ? -16.991 8.195 31.495 1.00 39.28 94 HIS A CA 1
ATOM 723 C C . HIS A 1 94 ? -16.033 8.342 30.306 1.00 39.28 94 HIS A C 1
ATOM 725 O O . HIS A 1 94 ? -14.903 8.800 30.424 1.00 39.28 94 HIS A O 1
ATOM 731 N N . GLY A 1 95 ? -16.537 8.002 29.121 1.00 37.31 95 GLY A N 1
ATOM 732 C CA . GLY A 1 95 ? -15.906 8.306 27.843 1.00 37.31 95 GLY A CA 1
ATOM 733 C C . GLY A 1 95 ? -16.779 7.782 26.716 1.00 37.31 95 GLY A C 1
ATOM 734 O O . GLY A 1 95 ? -16.855 6.580 26.493 1.00 37.31 95 GLY A O 1
ATOM 735 N N . SER A 1 96 ? -17.494 8.673 26.035 1.00 42.22 96 SER A N 1
ATOM 736 C CA . SER A 1 96 ? -18.331 8.343 24.882 1.00 42.22 96 SER A CA 1
ATOM 737 C C . SER A 1 96 ? -17.514 7.584 23.830 1.00 42.22 96 SER A C 1
ATOM 739 O O . SER A 1 96 ? -16.709 8.180 23.113 1.00 42.22 96 SER A O 1
ATOM 741 N N . HIS A 1 97 ? -17.720 6.270 23.735 1.00 41.59 97 HIS A N 1
ATOM 742 C CA . HIS A 1 97 ? -17.133 5.424 22.704 1.00 41.59 97 HIS A CA 1
ATOM 743 C C . HIS A 1 97 ? -17.685 5.842 21.337 1.00 41.59 97 HIS A C 1
ATOM 745 O O . HIS A 1 97 ? -18.723 5.354 20.893 1.00 41.59 97 HIS A O 1
ATOM 751 N N . HIS A 1 98 ? -16.990 6.746 20.646 1.00 44.09 98 HIS A N 1
ATOM 752 C CA . HIS A 1 98 ? -17.260 7.047 19.245 1.00 44.09 98 HIS A CA 1
ATOM 753 C C . HIS A 1 98 ? -16.696 5.910 18.377 1.00 44.09 98 HIS A C 1
ATOM 755 O O . HIS A 1 98 ? -15.720 6.066 17.646 1.00 44.09 98 HIS A O 1
ATOM 761 N N . ILE A 1 99 ? -17.309 4.732 18.479 1.00 54.66 99 ILE A N 1
ATOM 762 C CA . ILE A 1 99 ? -17.063 3.590 17.599 1.00 54.66 99 ILE A CA 1
ATOM 763 C C . ILE A 1 99 ? -17.562 3.930 16.191 1.00 54.66 99 ILE A C 1
ATOM 765 O O . ILE A 1 99 ? -18.722 3.761 15.829 1.00 54.66 99 ILE A O 1
ATOM 769 N N . ILE A 1 100 ? -16.659 4.477 15.389 1.00 56.84 100 ILE A N 1
ATOM 770 C CA . ILE A 1 100 ? -16.692 4.426 13.926 1.00 56.84 100 ILE A CA 1
ATOM 771 C C . ILE A 1 100 ? -17.192 3.056 13.448 1.00 56.84 100 ILE A C 1
ATOM 773 O O . ILE A 1 100 ? -16.661 2.015 13.828 1.00 56.84 100 ILE A O 1
ATOM 777 N N . SER A 1 101 ? -18.253 3.067 12.635 1.00 60.47 101 SER A N 1
ATOM 778 C CA . SER A 1 101 ? -18.978 1.842 12.295 1.00 60.47 101 SER A CA 1
ATOM 779 C C . SER A 1 101 ? -18.076 0.843 11.570 1.00 60.47 101 SER A C 1
ATOM 781 O O . SER A 1 101 ? -17.430 1.191 10.573 1.00 60.47 101 SER A O 1
ATOM 783 N N . VAL A 1 102 ? -18.097 -0.414 12.017 1.00 71.88 102 VAL A N 1
ATOM 784 C CA . VAL A 1 102 ? -17.326 -1.524 11.426 1.00 71.88 102 VAL A CA 1
ATOM 785 C C . VAL A 1 102 ? -17.633 -1.684 9.931 1.00 71.88 102 VAL A C 1
ATOM 787 O O . VAL A 1 102 ? -16.781 -2.079 9.135 1.00 71.88 102 VAL A O 1
ATOM 790 N N . LYS A 1 103 ? -18.839 -1.277 9.522 1.00 72.81 103 LYS A N 1
ATOM 791 C CA . LYS A 1 103 ? -19.308 -1.263 8.132 1.00 72.81 103 LYS A CA 1
ATOM 792 C C . LYS A 1 103 ? -18.394 -0.468 7.194 1.00 72.81 103 LYS A C 1
ATOM 794 O O . LYS A 1 103 ? -18.119 -0.933 6.091 1.00 72.81 103 LYS A O 1
ATOM 799 N N . THR A 1 104 ? -17.893 0.691 7.627 1.00 77.12 104 THR A N 1
ATOM 800 C CA . THR A 1 104 ? -16.999 1.527 6.810 1.00 77.12 104 THR A CA 1
ATOM 801 C C . THR A 1 104 ? -15.683 0.801 6.557 1.00 77.12 104 THR A C 1
ATOM 803 O O . THR A 1 104 ? -15.274 0.649 5.407 1.00 77.12 104 THR A O 1
ATOM 806 N N . TYR A 1 105 ? -15.062 0.268 7.612 1.00 80.75 105 TYR A N 1
ATOM 807 C CA . TYR A 1 105 ? -13.817 -0.492 7.503 1.00 80.75 105 TYR A CA 1
ATOM 808 C C . TYR A 1 105 ? -13.958 -1.755 6.659 1.00 80.75 105 TYR A C 1
ATOM 810 O O . TYR A 1 105 ? -13.085 -2.039 5.841 1.00 80.75 105 TYR A O 1
ATOM 818 N N . SER A 1 106 ? -15.070 -2.476 6.797 1.00 82.31 106 SER A N 1
ATOM 819 C CA . SER A 1 106 ? -15.347 -3.679 6.010 1.00 82.31 106 SER A CA 1
ATOM 820 C C . SER A 1 106 ? -15.503 -3.374 4.510 1.00 82.31 106 SER A C 1
ATOM 822 O O . SER A 1 106 ? -14.953 -4.088 3.670 1.00 82.31 106 SER A O 1
ATOM 824 N N . LEU A 1 107 ? -16.157 -2.264 4.150 1.00 86.88 107 LEU A N 1
ATOM 825 C CA . LEU A 1 107 ? -16.295 -1.833 2.753 1.00 86.88 107 LEU A CA 1
ATOM 826 C C . LEU A 1 107 ? -14.944 -1.446 2.128 1.00 86.88 107 LEU A C 1
ATOM 828 O O . LEU A 1 107 ? -14.643 -1.796 0.984 1.00 86.88 107 LEU A O 1
ATOM 832 N N . ILE A 1 108 ? -14.097 -0.752 2.886 1.00 89.88 108 ILE A N 1
ATOM 833 C CA . ILE A 1 108 ? -12.764 -0.348 2.421 1.00 89.88 108 ILE A CA 1
ATOM 834 C C . ILE A 1 108 ? -11.843 -1.566 2.330 1.00 89.88 108 ILE A C 1
ATOM 836 O O . ILE A 1 108 ? -11.078 -1.684 1.377 1.00 89.88 108 ILE A O 1
ATOM 840 N N . PHE A 1 109 ? -11.960 -2.513 3.262 1.00 87.31 109 PHE A N 1
ATOM 841 C CA . PHE A 1 109 ? -11.270 -3.797 3.191 1.00 87.31 109 PHE A CA 1
ATOM 842 C C . PHE A 1 109 ? -11.614 -4.557 1.902 1.00 87.31 109 PHE A C 1
ATOM 844 O O . PHE A 1 109 ? -10.712 -4.985 1.182 1.00 87.31 109 PHE A O 1
ATOM 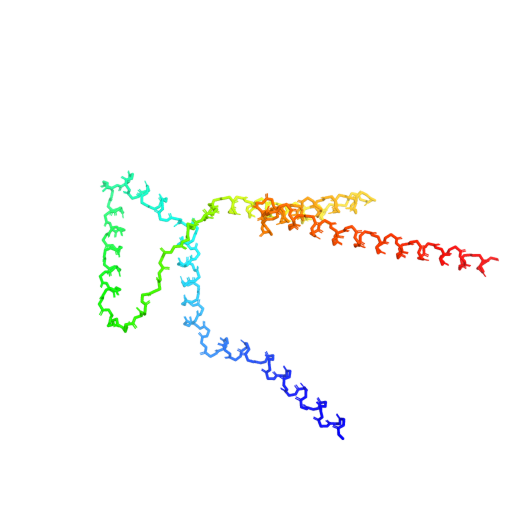851 N N . ALA A 1 110 ? -12.900 -4.646 1.546 1.00 90.94 110 ALA A N 1
ATOM 852 C CA . ALA A 1 110 ? -13.328 -5.244 0.280 1.00 90.94 110 ALA A CA 1
ATOM 853 C C . ALA A 1 110 ? -12.740 -4.502 -0.938 1.00 90.94 110 ALA A C 1
ATOM 855 O O . ALA A 1 110 ? -12.278 -5.129 -1.892 1.00 90.94 110 ALA A O 1
ATOM 856 N N . THR A 1 111 ? -12.674 -3.169 -0.875 1.00 91.81 111 THR A N 1
ATOM 857 C CA . THR A 1 111 ? -12.050 -2.336 -1.919 1.00 91.81 111 THR A CA 1
ATOM 858 C C . THR A 1 111 ? -10.546 -2.619 -2.059 1.00 91.81 111 THR A C 1
ATOM 860 O O . THR A 1 111 ? -10.028 -2.691 -3.172 1.00 91.81 111 THR A O 1
ATOM 863 N N . LEU A 1 112 ? -9.828 -2.832 -0.952 1.00 91.56 112 LEU A N 1
ATOM 864 C CA . LEU A 1 112 ? -8.402 -3.186 -0.969 1.00 91.56 112 LEU A CA 1
ATOM 865 C C . LEU A 1 112 ? -8.145 -4.591 -1.524 1.00 91.56 112 LEU A C 1
ATOM 867 O O . LEU A 1 112 ? -7.149 -4.802 -2.223 1.00 91.56 112 LEU A O 1
ATOM 871 N N . ILE A 1 113 ? -9.035 -5.544 -1.240 1.00 91.94 113 ILE A N 1
ATOM 872 C CA . ILE A 1 113 ? -9.002 -6.873 -1.860 1.00 91.94 113 ILE A CA 1
ATOM 873 C C . ILE A 1 113 ? -9.165 -6.741 -3.377 1.00 91.94 113 ILE A C 1
ATOM 875 O O . ILE A 1 113 ? -8.348 -7.281 -4.121 1.00 91.94 113 ILE A O 1
ATOM 879 N N . PHE A 1 114 ? -10.143 -5.958 -3.840 1.00 93.25 114 PHE A N 1
ATOM 880 C CA . PHE A 1 114 ? -10.322 -5.673 -5.265 1.00 93.25 114 PHE A CA 1
ATOM 881 C C . PHE A 1 114 ? -9.056 -5.072 -5.895 1.00 93.25 114 PHE A C 1
ATOM 883 O O . PHE A 1 114 ? -8.561 -5.590 -6.893 1.00 93.25 114 PHE A O 1
ATOM 890 N N . PHE A 1 115 ? -8.458 -4.055 -5.267 1.00 91.50 115 PHE A N 1
ATOM 891 C CA . PHE A 1 115 ? -7.192 -3.468 -5.726 1.00 91.50 115 PHE A CA 1
ATOM 892 C C . PHE A 1 115 ? -6.048 -4.485 -5.802 1.00 91.50 115 PHE A C 1
ATOM 894 O O . PHE A 1 115 ? -5.180 -4.377 -6.661 1.00 91.50 115 PHE A O 1
ATOM 901 N N . THR A 1 116 ? -6.046 -5.492 -4.932 1.00 91.25 116 THR A N 1
ATOM 902 C CA . THR A 1 116 ? -5.027 -6.546 -4.943 1.00 91.25 116 THR A CA 1
ATOM 903 C C . THR A 1 116 ? -5.206 -7.475 -6.146 1.00 91.25 116 THR A C 1
ATOM 905 O O . THR A 1 116 ? -4.229 -7.780 -6.830 1.00 91.25 116 THR A O 1
ATOM 908 N N . PHE A 1 117 ? -6.442 -7.841 -6.492 1.00 93.12 117 PHE A N 1
ATOM 909 C CA . PHE A 1 117 ? -6.713 -8.548 -7.748 1.00 93.12 117 PHE A CA 1
ATOM 910 C C . PHE A 1 117 ? -6.298 -7.724 -8.967 1.00 93.12 117 PHE A C 1
ATOM 912 O O . PHE A 1 117 ? -5.655 -8.258 -9.867 1.00 93.12 117 PHE A O 1
ATOM 919 N N . VAL A 1 118 ? -6.574 -6.415 -8.960 1.00 90.75 118 VAL A N 1
ATOM 920 C CA . VAL A 1 118 ? -6.120 -5.503 -10.020 1.00 90.75 118 VAL A CA 1
ATOM 921 C C . VAL A 1 118 ? -4.594 -5.508 -10.126 1.00 90.75 118 VAL A C 1
ATOM 923 O O . VAL A 1 118 ? -4.082 -5.625 -11.233 1.00 90.75 118 VAL A O 1
ATOM 926 N N . THR A 1 119 ? -3.847 -5.461 -9.015 1.00 90.12 119 THR A N 1
ATOM 927 C CA . THR A 1 119 ? -2.372 -5.515 -9.071 1.00 90.12 119 THR A CA 1
ATOM 928 C C . THR A 1 119 ? -1.841 -6.827 -9.640 1.00 90.12 119 THR A C 1
ATOM 930 O O . THR A 1 119 ? -0.893 -6.802 -10.416 1.00 90.12 119 THR A O 1
ATOM 933 N N . VAL A 1 120 ? -2.460 -7.961 -9.299 1.00 90.50 120 VAL A N 1
ATOM 934 C CA . VAL A 1 120 ? -2.068 -9.269 -9.847 1.00 90.50 120 VAL A CA 1
ATOM 935 C C . VAL A 1 120 ? -2.373 -9.332 -11.342 1.00 90.50 120 VAL A C 1
ATOM 937 O O . VAL A 1 120 ? -1.563 -9.831 -12.116 1.00 90.50 120 VAL A O 1
ATOM 940 N N . TRP A 1 121 ? -3.512 -8.785 -11.764 1.00 88.62 121 TRP A N 1
ATOM 941 C CA . TRP A 1 121 ? -3.901 -8.781 -13.168 1.00 88.62 121 TRP A CA 1
ATOM 942 C C . TRP A 1 121 ? -3.016 -7.864 -14.016 1.00 88.62 121 TRP A C 1
ATOM 944 O O . TRP A 1 121 ? -2.534 -8.283 -15.064 1.00 88.62 121 TRP A O 1
ATOM 954 N N . VAL A 1 122 ? -2.726 -6.655 -13.525 1.00 87.50 122 VAL A N 1
ATOM 955 C CA . VAL A 1 122 ? -1.786 -5.717 -14.159 1.00 87.50 122 VAL A CA 1
ATOM 956 C C . VAL A 1 122 ? -0.384 -6.320 -14.248 1.00 87.50 122 VAL A C 1
ATOM 958 O O . VAL A 1 122 ? 0.275 -6.136 -15.259 1.00 87.50 122 VAL A O 1
ATOM 961 N N . ALA A 1 123 ? 0.062 -7.071 -13.236 1.00 84.62 123 ALA A N 1
ATOM 962 C CA . ALA A 1 123 ? 1.360 -7.747 -13.269 1.00 84.62 123 ALA A CA 1
ATOM 963 C C . ALA A 1 123 ? 1.422 -8.911 -14.278 1.00 84.62 123 ALA A C 1
ATOM 965 O O . ALA A 1 123 ? 2.514 -9.304 -14.680 1.00 84.62 123 ALA A O 1
ATOM 966 N N . GLY A 1 124 ? 0.275 -9.472 -14.671 1.00 82.94 124 GLY A N 1
ATOM 967 C CA . GLY A 1 124 ? 0.190 -10.559 -15.647 1.00 82.94 124 GLY A CA 1
ATOM 968 C C . GLY A 1 124 ? 0.113 -10.102 -17.106 1.00 82.94 124 GLY A C 1
ATOM 969 O O . GLY A 1 124 ? 0.278 -10.931 -17.998 1.00 82.94 124 GLY A O 1
ATOM 970 N N . ILE A 1 125 ? -0.146 -8.817 -17.366 1.00 84.06 125 ILE A N 1
ATOM 971 C CA . ILE A 1 125 ? -0.241 -8.258 -18.720 1.00 84.06 125 ILE A CA 1
ATOM 972 C C . ILE A 1 125 ? 0.996 -7.404 -18.987 1.00 84.06 125 ILE A C 1
ATOM 974 O O . ILE A 1 125 ? 1.310 -6.499 -18.218 1.00 84.06 125 ILE A O 1
ATOM 978 N N . ASP A 1 126 ? 1.676 -7.666 -20.102 1.00 81.88 126 ASP A N 1
ATOM 979 C CA . ASP A 1 126 ? 2.848 -6.893 -20.491 1.00 81.88 126 ASP A CA 1
ATOM 980 C C . ASP A 1 126 ? 2.453 -5.682 -21.355 1.00 81.88 126 ASP A C 1
ATOM 982 O O . ASP A 1 126 ? 2.215 -5.787 -22.557 1.00 81.88 126 ASP A O 1
ATOM 986 N N . PHE A 1 127 ? 2.362 -4.514 -20.723 1.00 76.75 127 PHE A N 1
ATOM 987 C CA . PHE A 1 127 ? 2.183 -3.202 -21.352 1.00 76.75 127 PHE A CA 1
ATOM 988 C C . PHE A 1 127 ? 3.527 -2.538 -21.726 1.00 76.75 127 PHE A C 1
ATOM 990 O O . PHE A 1 127 ? 3.566 -1.343 -22.045 1.00 76.75 127 PHE A O 1
ATOM 997 N N . GLY A 1 128 ? 4.644 -3.275 -21.673 1.00 83.38 128 GLY A N 1
ATOM 998 C CA . GLY A 1 128 ? 5.977 -2.780 -22.013 1.00 83.38 128 GLY A CA 1
ATOM 999 C C . GLY A 1 128 ? 6.443 -1.660 -21.076 1.00 83.38 128 GLY A C 1
ATOM 1000 O O . GLY A 1 128 ? 6.378 -1.778 -19.853 1.00 83.38 128 GLY A O 1
ATOM 1001 N N . ALA A 1 129 ? 6.897 -0.534 -21.640 1.00 81.50 129 ALA A N 1
ATOM 1002 C CA . ALA A 1 129 ? 7.414 0.604 -20.866 1.00 81.50 129 ALA A CA 1
ATOM 1003 C C . ALA A 1 129 ? 6.379 1.227 -19.903 1.00 81.50 129 ALA A C 1
ATOM 1005 O O . ALA A 1 129 ? 6.755 1.885 -18.931 1.00 81.50 129 ALA A O 1
ATOM 1006 N N . MET A 1 130 ? 5.081 1.008 -20.142 1.00 86.94 130 MET A N 1
ATOM 1007 C CA . MET A 1 130 ? 4.010 1.550 -19.303 1.00 86.94 130 MET A CA 1
ATOM 1008 C C . MET A 1 130 ? 3.748 0.715 -18.038 1.00 86.94 130 MET A C 1
ATOM 1010 O O . MET A 1 130 ? 3.094 1.214 -17.120 1.00 86.94 130 MET A O 1
ATOM 1014 N N . ASN A 1 131 ? 4.286 -0.511 -17.937 1.00 87.44 131 ASN A N 1
ATOM 1015 C CA . ASN A 1 131 ? 4.069 -1.405 -16.787 1.00 87.44 131 ASN A CA 1
ATOM 1016 C C . ASN A 1 131 ? 4.406 -0.732 -15.462 1.00 87.44 131 ASN A C 1
ATOM 1018 O O . ASN A 1 131 ? 3.622 -0.784 -14.519 1.00 87.44 131 ASN A O 1
ATOM 1022 N N . VAL A 1 132 ? 5.564 -0.073 -15.400 1.00 88.12 132 VAL A N 1
ATOM 1023 C CA . VAL A 1 132 ? 6.048 0.559 -14.168 1.00 88.12 132 VAL A CA 1
ATOM 1024 C C . VAL A 1 132 ? 5.126 1.702 -13.753 1.00 88.12 132 VAL A C 1
ATOM 1026 O O . VAL A 1 132 ? 4.772 1.808 -12.582 1.00 88.12 132 VAL A O 1
ATOM 1029 N N . ILE A 1 133 ? 4.686 2.528 -14.704 1.00 91.00 133 ILE A N 1
ATOM 1030 C CA . ILE A 1 133 ? 3.817 3.677 -14.426 1.00 91.00 133 ILE A CA 1
ATOM 1031 C C . ILE A 1 133 ? 2.456 3.196 -13.914 1.00 91.00 133 ILE A C 1
ATOM 1033 O O . ILE A 1 133 ? 1.977 3.688 -12.892 1.00 91.00 133 ILE A O 1
ATOM 1037 N N . ILE A 1 134 ? 1.859 2.195 -14.571 1.00 89.38 134 ILE A N 1
ATOM 1038 C CA . ILE A 1 134 ? 0.569 1.625 -14.162 1.00 89.38 134 ILE A CA 1
ATOM 1039 C C . ILE A 1 134 ? 0.704 0.941 -12.795 1.00 89.38 134 ILE A C 1
ATOM 1041 O O . ILE A 1 134 ? -0.111 1.188 -11.905 1.00 89.38 134 ILE A O 1
ATOM 1045 N N . ALA A 1 135 ? 1.754 0.144 -12.580 1.00 89.94 135 ALA A N 1
ATOM 1046 C CA . ALA A 1 135 ? 2.004 -0.522 -11.304 1.00 89.94 135 ALA A CA 1
ATOM 1047 C C . ALA A 1 135 ? 2.177 0.485 -10.154 1.00 89.94 135 ALA A C 1
ATOM 1049 O O . ALA A 1 135 ? 1.574 0.317 -9.092 1.00 89.94 135 ALA A O 1
ATOM 1050 N N . MET A 1 136 ? 2.937 1.563 -10.367 1.00 90.81 136 MET A N 1
ATOM 1051 C CA . MET A 1 136 ? 3.121 2.628 -9.377 1.00 90.81 136 MET A CA 1
ATOM 1052 C C . MET A 1 136 ? 1.834 3.414 -9.119 1.00 90.81 136 MET A C 1
ATOM 1054 O O . MET A 1 136 ? 1.542 3.744 -7.967 1.00 90.81 136 MET A O 1
ATOM 1058 N N . ALA A 1 137 ? 1.025 3.674 -10.148 1.00 91.56 137 ALA A N 1
ATOM 1059 C CA . ALA A 1 137 ? -0.265 4.340 -9.992 1.00 91.56 137 ALA A CA 1
ATOM 1060 C C . ALA A 1 137 ? -1.232 3.503 -9.138 1.00 91.56 137 ALA A C 1
ATOM 1062 O O . ALA A 1 137 ? -1.807 4.010 -8.170 1.00 91.56 137 ALA A O 1
ATOM 1063 N N . VAL A 1 138 ? -1.361 2.205 -9.434 1.00 92.06 138 VAL A N 1
ATOM 1064 C CA . VAL A 1 138 ? -2.222 1.288 -8.669 1.00 92.06 138 VAL A CA 1
ATOM 1065 C C . VAL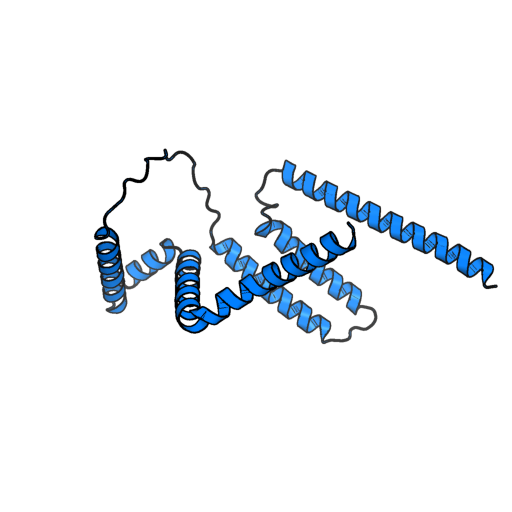 A 1 138 ? -1.708 1.127 -7.234 1.00 92.06 138 VAL A C 1
ATOM 1067 O O . VAL A 1 138 ? -2.500 1.184 -6.291 1.00 92.06 138 VAL A O 1
ATOM 1070 N N . ALA A 1 139 ? -0.392 0.991 -7.042 1.00 92.19 139 ALA A N 1
ATOM 1071 C CA . ALA A 1 139 ? 0.217 0.917 -5.715 1.00 92.19 139 ALA A CA 1
ATOM 1072 C C . ALA A 1 139 ? -0.047 2.187 -4.886 1.00 92.19 139 ALA A C 1
ATOM 1074 O O . ALA A 1 139 ? -0.427 2.091 -3.718 1.00 92.19 139 ALA A O 1
ATOM 1075 N N . THR A 1 140 ? 0.074 3.369 -5.497 1.00 92.88 140 THR A N 1
ATOM 1076 C CA . THR A 1 140 ? -0.177 4.662 -4.838 1.00 92.88 140 THR A CA 1
ATOM 1077 C C . THR A 1 140 ? -1.649 4.821 -4.454 1.00 92.88 140 THR A C 1
ATOM 1079 O O . THR A 1 140 ? -1.957 5.242 -3.338 1.00 92.88 140 THR A O 1
ATOM 1082 N N . ALA A 1 141 ? -2.573 4.433 -5.335 1.00 93.81 141 ALA A N 1
ATOM 1083 C CA . ALA A 1 141 ? -4.008 4.458 -5.051 1.00 93.81 141 ALA A CA 1
ATOM 1084 C C . ALA A 1 141 ? -4.400 3.489 -3.918 1.00 93.81 141 ALA A C 1
ATOM 1086 O O . ALA A 1 141 ? -5.203 3.835 -3.050 1.00 93.81 141 ALA A O 1
ATOM 1087 N N . LYS A 1 142 ? -3.789 2.299 -3.860 1.00 93.88 142 LYS A N 1
ATOM 1088 C CA . LYS A 1 142 ? -3.960 1.375 -2.729 1.00 93.88 142 LYS A CA 1
ATOM 1089 C C . LYS A 1 142 ? -3.420 1.982 -1.430 1.00 93.88 142 LYS A C 1
ATOM 1091 O O . LYS A 1 142 ? -4.097 1.934 -0.403 1.00 93.88 142 LYS A O 1
ATOM 1096 N N . ALA A 1 143 ? -2.220 2.560 -1.468 1.00 91.88 143 ALA A N 1
ATOM 1097 C CA . ALA A 1 143 ? -1.578 3.155 -0.300 1.00 91.88 143 ALA A CA 1
ATOM 1098 C C . ALA A 1 143 ? -2.382 4.335 0.270 1.00 91.88 143 ALA A C 1
ATOM 1100 O O . ALA A 1 143 ? -2.537 4.428 1.486 1.00 91.88 143 ALA A O 1
ATOM 1101 N N . SER A 1 144 ? -2.961 5.192 -0.578 1.00 91.19 144 SER A N 1
ATOM 1102 C CA . SER A 1 144 ? -3.768 6.335 -0.126 1.00 91.19 144 SER A CA 1
ATOM 1103 C C . SER A 1 144 ? -5.065 5.910 0.577 1.00 91.19 144 SER A C 1
ATOM 1105 O O . SER A 1 144 ? -5.443 6.522 1.578 1.00 91.19 144 SER A O 1
ATOM 1107 N N . LEU A 1 145 ? -5.709 4.824 0.130 1.00 90.38 145 LEU A N 1
ATOM 1108 C CA . LEU A 1 145 ? -6.863 4.217 0.808 1.00 90.38 145 LEU A CA 1
ATOM 1109 C C . LEU A 1 145 ? -6.498 3.672 2.195 1.00 90.38 145 LEU A C 1
ATOM 1111 O O . LEU A 1 145 ? -7.204 3.944 3.169 1.00 90.38 145 LEU A O 1
ATOM 1115 N N . VAL A 1 146 ? -5.388 2.933 2.300 1.00 92.00 146 VAL A N 1
ATOM 1116 C CA . VAL A 1 146 ? -4.888 2.420 3.589 1.00 92.00 146 VAL A CA 1
ATOM 1117 C C . VAL A 1 146 ? -4.592 3.576 4.539 1.00 92.00 146 VAL A C 1
ATOM 1119 O O . VAL A 1 146 ? -5.031 3.567 5.690 1.00 92.00 146 VAL A O 1
ATOM 1122 N N . LEU A 1 147 ? -3.903 4.598 4.041 1.00 90.06 147 LEU A N 1
ATOM 1123 C CA . LEU A 1 147 ? -3.478 5.733 4.840 1.00 90.06 147 LEU A CA 1
ATOM 1124 C C . LEU A 1 147 ? -4.657 6.587 5.322 1.00 90.06 147 LEU A C 1
ATOM 1126 O O . LEU A 1 147 ? -4.727 6.962 6.489 1.00 90.06 147 LEU A O 1
ATOM 1130 N N . GLY A 1 148 ? -5.615 6.870 4.441 1.00 86.56 148 GLY A N 1
ATOM 1131 C CA . GLY A 1 148 ? -6.776 7.683 4.786 1.00 86.56 148 GLY A CA 1
ATOM 1132 C C . GLY A 1 148 ? -7.678 7.016 5.821 1.00 86.56 148 GLY A C 1
ATOM 1133 O O . GLY A 1 148 ? -8.142 7.682 6.746 1.00 86.56 148 GLY A O 1
ATOM 1134 N N . TYR A 1 149 ? -7.923 5.712 5.682 1.00 86.31 149 TYR A N 1
ATOM 1135 C CA . TYR A 1 149 ? -8.944 5.029 6.472 1.00 86.31 149 TYR A CA 1
ATOM 1136 C C . TYR A 1 149 ? -8.381 4.121 7.566 1.00 86.31 149 TYR A C 1
ATOM 1138 O O . TYR A 1 149 ? -8.754 4.296 8.721 1.00 86.31 149 TYR A O 1
ATOM 1146 N N . PHE A 1 150 ? -7.481 3.184 7.249 1.00 82.69 150 PHE A N 1
ATOM 1147 C CA . PHE A 1 150 ? -6.962 2.219 8.233 1.00 82.69 150 PHE A CA 1
ATOM 1148 C C . PHE A 1 150 ? -5.986 2.844 9.225 1.00 82.69 150 PHE A C 1
ATOM 1150 O O . PHE A 1 150 ? -6.042 2.524 10.405 1.00 82.69 150 PHE A O 1
ATOM 1157 N N . MET A 1 151 ? -5.151 3.783 8.775 1.00 86.44 151 MET A N 1
ATOM 1158 C CA . MET A 1 151 ? -4.344 4.611 9.683 1.00 86.44 151 MET A CA 1
ATOM 1159 C C . MET A 1 151 ? -5.132 5.775 10.290 1.00 86.44 151 MET A C 1
ATOM 1161 O O . MET A 1 151 ? -4.569 6.607 10.989 1.00 86.44 151 MET A O 1
ATOM 1165 N N . HIS A 1 152 ? -6.435 5.845 10.013 1.00 80.81 152 HIS A N 1
ATOM 1166 C CA . HIS A 1 152 ? -7.361 6.819 10.574 1.00 80.81 152 HIS A CA 1
ATOM 1167 C C . HIS A 1 152 ? -7.010 8.295 10.301 1.00 80.81 152 HIS A C 1
ATOM 1169 O O . HIS A 1 152 ? -7.661 9.194 10.823 1.00 80.81 152 HIS A O 1
ATOM 1175 N N . LEU A 1 153 ? -6.069 8.566 9.389 1.00 82.75 153 LEU A N 1
ATOM 1176 C CA . LEU A 1 153 ? -5.544 9.903 9.102 1.00 82.75 153 LEU A CA 1
ATOM 1177 C C . LEU A 1 153 ? -6.624 10.889 8.619 1.00 82.75 153 LEU A C 1
ATOM 1179 O O . LEU A 1 153 ? -6.508 12.102 8.816 1.00 82.75 153 LEU A O 1
ATOM 1183 N N . LYS A 1 154 ? -7.692 10.382 7.983 1.00 79.69 154 LYS A N 1
ATOM 1184 C CA . LYS A 1 154 ? -8.851 11.177 7.545 1.00 79.69 154 LYS A CA 1
ATOM 1185 C C . LYS A 1 154 ? -9.725 11.663 8.708 1.00 79.69 154 LYS A C 1
ATOM 1187 O O . LYS A 1 154 ? -10.325 12.730 8.579 1.00 79.69 154 LYS A O 1
ATOM 1192 N N . TYR A 1 155 ? -9.798 10.904 9.797 1.00 79.06 155 TYR A N 1
ATOM 1193 C CA . TYR A 1 155 ? -10.682 11.164 10.941 1.00 79.06 155 TYR A CA 1
ATOM 1194 C C . TYR A 1 155 ? -9.932 11.670 12.178 1.00 79.06 155 TYR A C 1
ATOM 1196 O O . TYR A 1 155 ? -10.555 12.171 13.107 1.00 79.06 155 TYR A O 1
ATOM 1204 N N . ASP A 1 156 ? -8.608 11.552 12.177 1.00 80.88 156 ASP A N 1
ATOM 1205 C CA . ASP A 1 156 ? -7.732 12.097 13.203 1.00 80.88 156 ASP A CA 1
ATOM 1206 C C . ASP A 1 156 ? -7.607 13.630 13.099 1.00 80.88 156 ASP A C 1
ATOM 1208 O O . ASP A 1 156 ? -7.986 14.266 12.106 1.00 80.88 156 ASP A O 1
ATOM 1212 N N . THR A 1 157 ? -7.041 14.221 14.143 1.00 84.56 157 THR A N 1
ATOM 1213 C CA . THR A 1 157 ? -6.719 15.638 14.264 1.00 84.56 157 THR A CA 1
ATOM 1214 C C . THR A 1 157 ? -5.843 16.132 13.109 1.00 84.56 157 THR A C 1
ATOM 1216 O O . THR A 1 157 ? -5.005 15.416 12.552 1.00 84.56 157 THR A O 1
ATOM 1219 N N . ILE A 1 158 ? -6.002 17.416 12.764 1.00 83.81 158 ILE A N 1
ATOM 1220 C CA . ILE A 1 158 ? -5.216 18.067 11.703 1.00 83.81 158 ILE A CA 1
ATOM 1221 C C . ILE A 1 158 ? -3.703 17.952 11.966 1.00 83.81 158 ILE A C 1
ATOM 1223 O O . ILE A 1 158 ? -2.926 17.827 11.023 1.00 83.81 158 ILE A O 1
ATOM 1227 N N . ILE A 1 159 ? -3.296 17.943 13.241 1.00 88.62 159 ILE A N 1
ATOM 1228 C CA . ILE A 1 159 ? -1.898 17.840 13.671 1.00 88.62 159 ILE A CA 1
ATOM 1229 C C . ILE A 1 159 ? -1.286 16.517 13.202 1.00 88.62 159 ILE A C 1
ATOM 1231 O O . ILE A 1 159 ? -0.235 16.534 12.562 1.00 88.62 159 ILE A O 1
ATOM 1235 N N . ASN A 1 160 ? -1.965 15.386 13.416 1.00 87.31 160 ASN A N 1
ATOM 1236 C CA . ASN A 1 160 ? -1.464 14.077 12.986 1.00 87.31 160 ASN A CA 1
ATOM 1237 C C . ASN A 1 160 ? -1.319 13.991 11.461 1.00 87.31 160 ASN A C 1
ATOM 1239 O O . ASN A 1 160 ? -0.359 13.411 10.951 1.00 87.31 160 ASN A O 1
ATOM 1243 N N . ARG A 1 161 ? -2.214 14.651 10.718 1.00 87.88 161 ARG A N 1
ATOM 1244 C CA . ARG A 1 161 ? -2.126 14.738 9.254 1.00 87.88 161 ARG A CA 1
ATOM 1245 C C . ARG A 1 161 ? -0.915 15.539 8.781 1.00 87.88 161 ARG A C 1
ATOM 1247 O O . ARG A 1 161 ? -0.265 15.138 7.817 1.00 87.88 161 ARG A O 1
ATOM 1254 N N . VAL A 1 162 ? -0.596 16.640 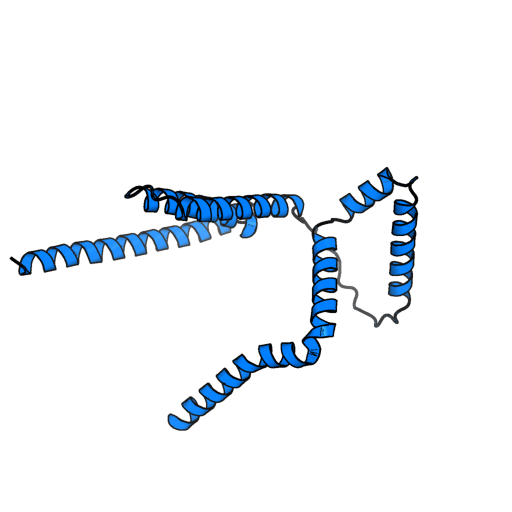9.459 1.00 91.31 162 VAL A N 1
ATOM 1255 C CA . VAL A 1 162 ? 0.575 17.475 9.149 1.00 91.31 162 VAL A CA 1
ATOM 1256 C C . VAL A 1 162 ? 1.877 16.757 9.508 1.00 91.31 162 VAL A C 1
ATOM 1258 O O . VAL A 1 162 ? 2.812 16.790 8.713 1.00 91.31 162 VAL A O 1
ATOM 1261 N N . ILE A 1 163 ? 1.933 16.061 10.649 1.00 91.62 163 ILE A N 1
ATOM 1262 C CA . ILE A 1 163 ? 3.107 15.269 11.059 1.00 91.62 163 ILE A CA 1
ATOM 1263 C C . ILE A 1 163 ? 3.377 14.142 10.058 1.00 91.62 163 ILE A C 1
ATOM 1265 O O . ILE A 1 163 ? 4.512 13.945 9.629 1.00 91.62 163 ILE A O 1
ATOM 1269 N N . PHE A 1 164 ? 2.339 13.423 9.629 1.00 89.88 164 PHE A N 1
ATOM 1270 C CA . PHE A 1 164 ? 2.505 12.414 8.587 1.00 89.88 164 PHE A CA 1
ATOM 1271 C C . PHE A 1 164 ? 2.987 13.041 7.267 1.00 89.88 164 PHE A C 1
ATOM 1273 O O . PHE A 1 164 ? 3.910 12.536 6.625 1.00 89.88 164 PHE A O 1
ATOM 1280 N N . GLY A 1 165 ? 2.388 14.172 6.878 1.00 91.38 165 GLY A N 1
ATOM 1281 C CA . GLY A 1 165 ? 2.775 14.919 5.683 1.00 91.38 165 GLY A CA 1
ATOM 1282 C C . GLY A 1 165 ? 4.231 15.388 5.712 1.00 91.38 165 GLY A C 1
ATOM 1283 O O . GLY A 1 165 ? 4.909 15.302 4.689 1.00 91.38 165 GLY A O 1
ATOM 1284 N N . SER A 1 166 ? 4.744 15.817 6.869 1.00 94.56 166 SER A N 1
ATOM 1285 C CA . SER A 1 166 ? 6.146 16.222 7.011 1.00 94.56 166 SER A CA 1
ATOM 1286 C C . SER A 1 166 ? 7.096 15.032 6.862 1.00 94.56 166 SER A C 1
ATOM 1288 O O . SER A 1 166 ? 8.093 15.145 6.153 1.00 94.56 166 SER A O 1
ATOM 1290 N N . GLY A 1 167 ? 6.757 13.867 7.424 1.00 94.88 167 GLY A N 1
ATOM 1291 C CA . GLY A 1 167 ? 7.522 12.634 7.222 1.00 94.88 167 GLY A CA 1
ATOM 1292 C C . GLY A 1 167 ? 7.604 12.236 5.745 1.00 94.88 167 GLY A C 1
ATOM 1293 O O . GLY A 1 167 ? 8.687 11.952 5.234 1.00 94.88 167 GLY A O 1
ATOM 1294 N N . PHE A 1 168 ? 6.478 12.293 5.029 1.00 91.81 168 PHE A N 1
ATOM 1295 C CA . PHE A 1 168 ? 6.447 12.006 3.593 1.00 91.81 168 PHE A CA 1
ATOM 1296 C C . PHE A 1 168 ? 7.227 13.046 2.771 1.00 91.81 168 PHE A C 1
ATOM 1298 O O . PHE A 1 168 ? 7.936 12.691 1.832 1.00 91.81 168 PHE A O 1
ATOM 1305 N N . PHE A 1 169 ? 7.160 14.325 3.152 1.00 95.50 169 PHE A N 1
ATOM 1306 C CA . PHE A 1 169 ? 7.940 15.397 2.531 1.00 95.50 169 PHE A CA 1
ATOM 1307 C C . PHE A 1 169 ? 9.451 15.175 2.682 1.00 95.50 169 PHE A C 1
ATOM 1309 O O . PHE A 1 169 ? 10.185 15.244 1.696 1.00 95.50 169 PHE A O 1
ATOM 1316 N N . PHE A 1 170 ? 9.921 14.847 3.887 1.00 97.00 170 PHE A N 1
ATOM 1317 C CA . PHE A 1 170 ? 11.331 14.528 4.120 1.00 97.00 170 PHE A CA 1
ATOM 1318 C C . PHE A 1 170 ? 11.774 13.264 3.376 1.00 97.00 170 PHE A C 1
ATOM 1320 O O . PHE A 1 170 ? 12.892 13.224 2.865 1.00 97.00 170 PHE A O 1
ATOM 1327 N N . LEU A 1 171 ? 10.904 12.257 3.254 1.00 95.12 171 LEU A N 1
ATOM 1328 C CA . LEU A 1 171 ? 11.180 11.064 2.453 1.00 95.12 171 LEU A CA 1
ATOM 1329 C C . LEU A 1 171 ? 11.378 11.414 0.972 1.00 95.12 171 LEU A C 1
ATOM 1331 O O . LEU A 1 171 ? 12.336 10.944 0.362 1.00 95.12 171 LEU A O 1
ATOM 1335 N N . LEU A 1 172 ? 10.526 12.274 0.404 1.00 94.94 172 LEU A N 1
ATOM 1336 C CA . LEU A 1 172 ? 10.689 12.751 -0.973 1.00 94.94 172 LEU A CA 1
ATOM 1337 C C . LEU A 1 172 ? 11.973 13.563 -1.156 1.00 94.94 172 LEU A C 1
ATOM 1339 O O . LEU A 1 172 ? 12.644 13.408 -2.174 1.00 94.94 172 LEU A O 1
ATOM 1343 N N . LEU A 1 173 ? 12.340 14.389 -0.173 1.00 96.94 173 LEU A N 1
ATOM 1344 C CA . LEU A 1 173 ? 13.595 15.141 -0.188 1.00 96.94 173 LEU A CA 1
ATOM 1345 C C . LEU A 1 173 ? 14.796 14.187 -0.198 1.00 96.94 173 LEU A C 1
ATOM 1347 O O . LEU A 1 173 ? 15.678 14.328 -1.044 1.00 96.94 173 LEU A O 1
ATOM 1351 N N . LEU A 1 174 ? 14.794 13.175 0.675 1.00 96.69 174 LEU A N 1
ATOM 1352 C CA . LEU A 1 174 ? 15.833 12.146 0.723 1.00 96.69 174 LEU A CA 1
ATOM 1353 C C . LEU A 1 174 ? 15.947 11.408 -0.615 1.00 96.69 174 LEU A C 1
ATOM 1355 O O . LEU A 1 174 ? 17.040 11.331 -1.165 1.00 96.69 174 LEU A O 1
ATOM 1359 N N . PHE A 1 175 ? 14.833 10.933 -1.178 1.00 94.88 175 PHE A N 1
ATOM 1360 C CA . PHE A 1 175 ? 14.828 10.271 -2.487 1.00 94.88 175 PHE A CA 1
ATOM 1361 C C . PHE A 1 175 ? 15.339 11.189 -3.602 1.00 94.88 175 PHE A C 1
ATOM 1363 O O . PHE A 1 175 ? 16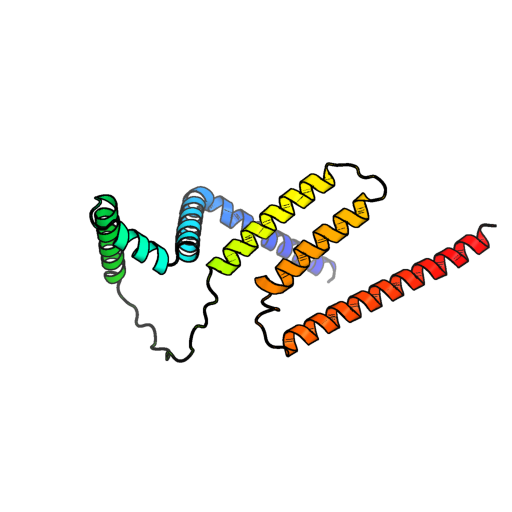.132 10.755 -4.436 1.00 94.88 175 PHE A O 1
ATOM 1370 N N . GLY A 1 176 ? 14.926 12.459 -3.604 1.00 95.50 176 GLY A N 1
ATOM 1371 C CA . GLY A 1 176 ? 15.381 13.456 -4.570 1.00 95.50 176 GLY A CA 1
ATOM 1372 C C . GLY A 1 176 ? 16.887 13.701 -4.490 1.00 95.50 176 GLY A C 1
ATOM 1373 O O . GLY A 1 176 ? 17.564 13.697 -5.517 1.00 95.50 176 GLY A O 1
ATOM 1374 N N . PHE A 1 177 ? 17.435 13.852 -3.283 1.00 95.69 177 PHE A N 1
ATOM 1375 C CA . PHE A 1 177 ? 18.875 14.028 -3.074 1.00 95.69 177 PHE A CA 1
ATOM 1376 C C . PHE A 1 177 ? 19.675 12.768 -3.398 1.00 95.69 177 PHE A C 1
ATOM 1378 O O . PHE A 1 177 ? 20.710 12.870 -4.052 1.00 95.69 177 PHE A O 1
ATOM 1385 N N . SER A 1 178 ? 19.193 11.584 -3.022 1.00 95.31 178 SER A N 1
ATOM 1386 C CA . SER A 1 178 ? 19.830 10.320 -3.402 1.00 95.31 178 SER A CA 1
ATOM 1387 C C . SER A 1 178 ? 19.849 10.133 -4.920 1.00 95.31 178 SER A C 1
ATOM 1389 O O . SER A 1 178 ? 20.877 9.754 -5.476 1.00 95.31 178 SER A O 1
ATOM 1391 N N . ALA A 1 179 ? 18.752 10.451 -5.612 1.00 93.75 179 ALA A N 1
ATOM 1392 C CA . ALA A 1 179 ? 18.708 10.405 -7.069 1.00 93.75 179 ALA A CA 1
ATOM 1393 C C . ALA A 1 179 ? 19.680 11.421 -7.692 1.00 93.75 179 ALA A C 1
ATOM 1395 O O . ALA A 1 179 ? 20.445 11.067 -8.587 1.00 93.75 179 ALA A O 1
ATOM 1396 N N . ALA A 1 180 ? 19.704 12.662 -7.196 1.00 93.38 180 ALA A N 1
ATOM 1397 C CA . ALA A 1 180 ? 20.620 13.699 -7.670 1.00 93.38 180 ALA A CA 1
ATOM 1398 C C . ALA A 1 180 ? 22.102 13.321 -7.475 1.00 93.38 180 ALA A C 1
ATOM 1400 O O . ALA A 1 180 ? 22.911 13.558 -8.377 1.00 93.38 180 ALA A O 1
ATOM 1401 N N . ASP A 1 181 ? 22.460 12.695 -6.348 1.00 92.44 181 ASP A N 1
ATOM 1402 C CA . ASP A 1 181 ? 23.810 12.164 -6.102 1.00 92.44 181 ASP A CA 1
ATOM 1403 C C . ASP A 1 181 ? 24.174 11.082 -7.131 1.00 92.44 181 ASP A C 1
ATOM 1405 O O . ASP A 1 181 ? 25.220 11.175 -7.778 1.00 92.44 181 ASP A O 1
ATOM 1409 N N . ILE A 1 182 ? 23.278 10.118 -7.379 1.00 92.44 182 ILE A N 1
ATOM 1410 C CA . ILE A 1 182 ? 23.481 9.056 -8.379 1.00 92.44 182 ILE A CA 1
ATOM 1411 C C . ILE A 1 182 ? 23.679 9.645 -9.782 1.00 92.44 182 ILE A C 1
ATOM 1413 O O . ILE A 1 182 ? 24.644 9.292 -10.463 1.00 92.44 182 ILE A O 1
ATOM 1417 N N . PHE A 1 183 ? 22.812 10.565 -10.216 1.00 90.75 183 PHE A N 1
ATOM 1418 C CA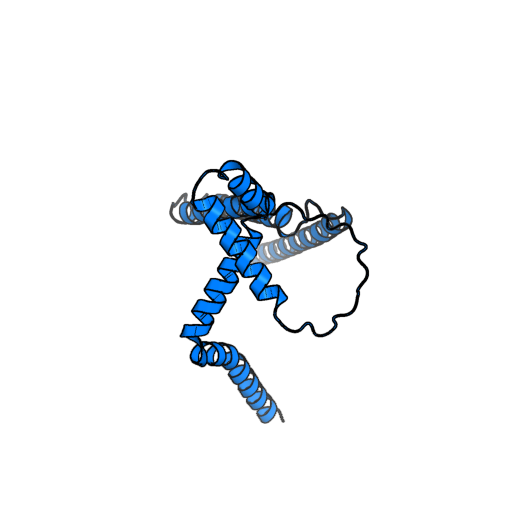 . PHE A 1 183 ? 22.914 11.183 -11.543 1.00 90.75 183 PHE A CA 1
ATOM 1419 C C . PHE A 1 183 ? 24.209 11.986 -11.711 1.00 90.75 183 PHE A C 1
ATOM 1421 O O . PHE A 1 183 ? 24.843 11.931 -12.769 1.00 90.75 183 PHE A O 1
ATOM 1428 N N . THR A 1 184 ? 24.639 12.696 -10.666 1.00 87.75 184 THR A N 1
ATOM 1429 C CA . THR A 1 184 ? 25.880 13.485 -10.697 1.00 87.75 184 THR A CA 1
ATOM 1430 C C . THR A 1 184 ? 27.112 12.580 -10.776 1.00 87.75 184 THR A C 1
ATOM 1432 O O . THR A 1 184 ? 28.025 12.858 -11.557 1.00 87.75 184 THR A O 1
ATOM 1435 N N . ARG A 1 185 ? 27.126 11.453 -10.051 1.00 84.44 185 ARG A N 1
ATOM 1436 C CA . ARG A 1 185 ? 28.208 10.452 -10.128 1.00 84.44 185 ARG A CA 1
ATOM 1437 C C . ARG A 1 185 ? 28.247 9.733 -11.470 1.00 84.44 185 ARG A C 1
ATOM 1439 O O . ARG A 1 185 ? 29.330 9.523 -12.011 1.00 84.44 185 ARG A O 1
ATOM 1446 N N . PHE A 1 186 ? 27.087 9.400 -12.034 1.00 76.94 186 PHE A N 1
ATOM 1447 C CA . PHE A 1 186 ? 26.998 8.755 -13.344 1.00 76.94 186 PHE A CA 1
ATOM 1448 C C . PHE A 1 186 ? 27.619 9.626 -14.447 1.00 76.94 186 PHE A C 1
ATOM 1450 O O . PHE A 1 186 ? 28.369 9.126 -15.283 1.00 76.94 186 PHE A O 1
ATOM 1457 N N . LYS A 1 187 ? 27.388 10.947 -14.402 1.00 71.81 187 LYS A N 1
ATOM 1458 C CA . LYS A 1 187 ? 27.988 11.910 -15.340 1.00 71.81 187 LYS A CA 1
ATOM 1459 C C . LYS A 1 187 ? 29.521 11.945 -15.260 1.00 71.81 187 LYS A C 1
ATOM 1461 O O . LYS A 1 187 ? 30.177 12.031 -16.294 1.00 71.81 187 LYS A O 1
ATOM 1466 N N . VAL A 1 188 ? 30.092 11.862 -14.057 1.00 75.06 188 VAL A N 1
ATOM 1467 C CA . VAL A 1 188 ? 31.554 11.828 -13.852 1.00 75.06 188 VAL A CA 1
ATOM 1468 C C . VAL A 1 188 ? 32.163 10.516 -14.355 1.00 75.06 188 VAL A C 1
ATOM 1470 O O . VAL A 1 188 ? 33.198 10.542 -15.013 1.00 75.06 188 VAL A O 1
ATOM 1473 N N . LEU A 1 189 ? 31.513 9.378 -14.102 1.00 71.50 189 LEU A N 1
ATOM 1474 C CA . LEU A 1 189 ? 31.998 8.058 -14.527 1.00 71.50 189 LEU A CA 1
ATOM 1475 C C . LEU A 1 189 ? 31.984 7.911 -16.059 1.00 71.50 189 LEU A C 1
ATOM 1477 O O . LEU A 1 189 ? 32.943 7.411 -16.640 1.00 71.50 189 LEU A O 1
ATOM 1481 N N . LEU A 1 190 ? 30.943 8.428 -16.720 1.00 68.44 190 LEU A N 1
ATOM 1482 C CA . LEU A 1 190 ? 30.858 8.471 -18.184 1.00 68.44 190 LEU A CA 1
ATOM 1483 C C . LEU A 1 190 ? 31.947 9.377 -18.793 1.00 68.44 190 LEU A C 1
ATOM 1485 O O . LEU A 1 190 ? 32.485 9.052 -19.844 1.00 68.44 190 LEU A O 1
ATOM 1489 N N . SER A 1 191 ? 32.335 10.459 -18.104 1.00 66.25 191 SER A N 1
ATOM 1490 C CA . SER A 1 191 ? 33.396 11.383 -18.542 1.00 66.25 191 SER A CA 1
ATOM 1491 C C . SER A 1 191 ? 34.822 10.819 -18.462 1.00 66.25 191 SER A C 1
ATOM 1493 O O . SER A 1 191 ? 35.713 11.417 -19.052 1.00 66.25 191 SER A O 1
ATOM 1495 N N . PHE A 1 192 ? 35.065 9.740 -17.712 1.00 67.62 192 PHE A N 1
ATOM 1496 C CA . PHE A 1 192 ? 36.384 9.091 -17.612 1.00 67.62 192 PHE A CA 1
ATOM 1497 C C . PHE A 1 192 ? 36.477 7.825 -18.484 1.00 67.62 192 PHE A C 1
ATOM 1499 O O . PHE A 1 192 ? 37.543 7.231 -18.618 1.00 67.62 192 PHE A O 1
ATOM 1506 N N . ALA A 1 193 ? 35.346 7.390 -19.050 1.00 63.66 193 ALA A N 1
ATOM 1507 C CA . ALA A 1 193 ? 35.231 6.202 -19.890 1.00 63.66 193 ALA A CA 1
ATOM 1508 C C . ALA A 1 193 ? 35.396 6.494 -21.399 1.00 63.66 193 ALA A C 1
ATOM 1510 O O . ALA A 1 193 ? 35.253 5.572 -22.201 1.00 63.66 193 ALA A O 1
ATOM 1511 N N . PHE A 1 194 ? 35.689 7.746 -21.774 1.00 53.62 194 PHE A N 1
ATOM 1512 C CA . PHE A 1 194 ? 35.983 8.199 -23.137 1.00 53.62 194 PHE A CA 1
ATOM 1513 C C . PHE A 1 194 ? 37.221 9.095 -23.162 1.00 53.62 194 PHE A C 1
ATOM 1515 O O . PHE A 1 194 ? 37.369 9.903 -22.218 1.00 53.62 194 PHE A O 1
#